Protein AF-A0A2V6MPA6-F1 (afdb_monomer_lite)

Sequence (346 aa):
MGEALGHLQPLHGSLAQNCAGFVGIVLALSGVEAIANATGVMKLDPGSTDAKPCVVKTSTPAILWVMIEVCVFTALFGLAAHALNGLQVVGGDVNAPGAEGVRDYMLRYMGQVFVGGALGPPFGHIFAVIVSIVFGLLLLSASNTTIVDLIAIQFLMSRDRELPKIFQRLNKWGVPSAGMLLATIVPMLLVIIVKDMSGLADLYAVGVVGAIATNLGATSTDRKLSIKSWERTLMFATFIVMAAIELSLLIDKPNARYFAVTILAVGLILRGLVQERRMKKEVAPLLPASTPMQLTRNESASSDAGTGEAILCPFAAPGARSISLCARRARPADGSICSSCASSVL

Secondary structure (DSSP, 8-state):
-HHHHHT-PPP-S-HHHHHHHHHHHHHHTGGGHHHHHGGGGSPPPTT-BTTB---HHHHHHHHHHHHHHHHHHHHHHHHHHHTSS--EEETTEEEBTTBS-GGGGHHHHHHHHHHHHHH-HHHHHHHHHHHHHHHHHHHHHHHHHHHHHHHHHHHHHHHTTSS-GGGG-B-TTS-BHHHHHHHHHHHHHHHHH---HHHHHHHHHHHHHHHHHHHHHHHHH-TTS---HHHHHHHHHHHHHHHHHHHHHHHH-HHHHHHHHHHHHHHHHHHHHHHHHHHHHHHGGGS------------------------------TTPPP--SGGG--S-------TTSTTS--

pLDDT: mean 76.16, std 22.5, range [22.2, 96.62]

Foldseek 3Di:
DVLLVVLDDDDDDDPLVVLVVVLVLVLLQLCLVLLLLCQVQADFDPPDDLVFGDCCVPSLVVSVVVSVVSVVVVVVLVSLLSSAPAFDQDPNATAHVVGGRCVVLVQLVSQLVVLCVVVNNVRSNVRSVVSVVVVVVVVVVSLVSQLVSQLVVLCVCVVVVLDPCLSVDADPQQGSPVSNVCSPVVVVVVCVVPVDPVLVSLLSSLVSLVVLLVVLVVLLPDPVQPADPVLSVVSVVVSVVSVVSNVSSVVVPVPSVVVVCVVVVVSVVVSVVSVVVVVVVVVVVVPDPPDDDDDDDDDDDDDDDDDDDQDWRPPDDPPTDTPRPVPPPPDDDDDDNPSCSSRSVD

Structure (mmCIF, N/CA/C/O backbone):
data_AF-A0A2V6MPA6-F1
#
_entry.id   AF-A0A2V6MPA6-F1
#
loop_
_atom_site.group_PDB
_atom_site.id
_atom_site.type_symbol
_atom_site.label_atom_id
_atom_site.label_alt_id
_atom_site.label_comp_id
_atom_site.label_asym_id
_atom_site.label_entity_id
_atom_site.label_seq_id
_atom_site.pdbx_PDB_ins_code
_atom_site.Cartn_x
_atom_site.Cartn_y
_atom_site.Cartn_z
_atom_site.occupancy
_atom_site.B_iso_or_equiv
_atom_site.auth_seq_id
_atom_site.auth_comp_id
_atom_site.auth_asym_id
_atom_site.auth_atom_id
_atom_site.pdbx_PDB_model_num
ATOM 1 N N . MET A 1 1 ? 15.511 14.124 -18.450 1.00 55.97 1 MET A N 1
ATOM 2 C CA . MET A 1 1 ? 14.462 15.089 -18.035 1.00 55.97 1 MET A CA 1
ATOM 3 C C . MET A 1 1 ? 13.838 15.785 -19.243 1.00 55.97 1 MET A C 1
ATOM 5 O O . MET A 1 1 ? 12.635 15.665 -19.396 1.00 55.97 1 MET A O 1
ATOM 9 N N . GLY A 1 2 ? 14.612 16.426 -20.134 1.00 66.12 2 GLY A N 1
ATOM 10 C CA . GLY A 1 2 ? 14.065 17.049 -21.357 1.00 66.12 2 GLY A CA 1
ATOM 11 C C . GLY A 1 2 ? 13.309 16.084 -22.287 1.00 66.12 2 GLY A C 1
ATOM 12 O O . GLY A 1 2 ? 12.192 16.384 -22.686 1.00 66.12 2 GLY A O 1
ATOM 13 N N . GLU A 1 3 ? 13.858 14.893 -22.549 1.00 66.50 3 GLU A N 1
ATOM 14 C CA . GLU A 1 3 ? 13.186 13.862 -23.367 1.00 66.50 3 GLU A CA 1
ATOM 15 C C . GLU A 1 3 ? 11.887 13.343 -22.731 1.00 66.50 3 GLU A C 1
ATOM 17 O O . GLU A 1 3 ? 10.886 13.176 -23.417 1.00 66.50 3 GLU A O 1
ATOM 22 N N . ALA A 1 4 ? 11.862 13.181 -21.403 1.00 63.03 4 ALA A N 1
ATOM 23 C CA . ALA A 1 4 ? 10.676 12.738 -20.668 1.00 63.03 4 ALA A CA 1
ATOM 24 C C . ALA A 1 4 ? 9.496 13.709 -20.832 1.00 63.03 4 ALA A C 1
ATOM 26 O O . ALA A 1 4 ? 8.363 13.284 -21.031 1.00 63.03 4 ALA A O 1
ATOM 27 N N . LEU A 1 5 ? 9.775 15.017 -20.776 1.00 67.94 5 LEU A N 1
ATOM 28 C CA . LEU A 1 5 ? 8.769 16.059 -20.992 1.00 67.94 5 LEU A CA 1
ATOM 29 C C . LEU A 1 5 ? 8.280 16.086 -22.447 1.00 67.94 5 LEU A C 1
ATOM 31 O O . LEU A 1 5 ? 7.11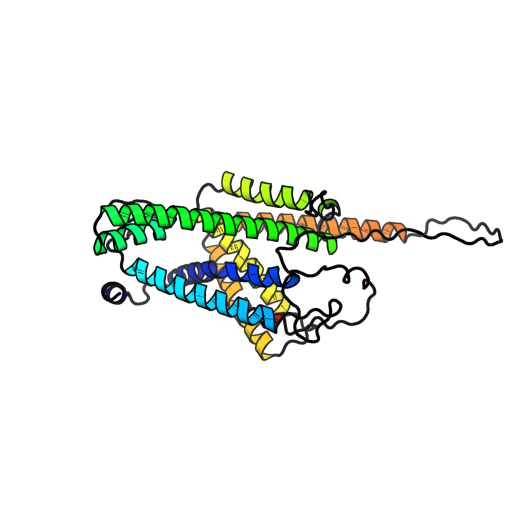3 16.377 -22.685 1.00 67.94 5 LEU A O 1
ATOM 35 N N . GLY A 1 6 ? 9.146 15.753 -23.409 1.00 65.06 6 GLY A N 1
ATOM 36 C CA . GLY A 1 6 ? 8.784 15.636 -24.825 1.00 65.06 6 GLY A CA 1
ATOM 37 C C . GLY A 1 6 ? 7.910 14.418 -25.148 1.00 65.06 6 GLY A C 1
ATOM 38 O O . GLY A 1 6 ? 7.161 14.451 -26.120 1.00 65.06 6 GLY A O 1
ATOM 39 N N . HIS A 1 7 ? 7.964 13.366 -24.326 1.00 71.06 7 HIS A N 1
ATOM 40 C CA . HIS A 1 7 ? 7.128 12.166 -24.455 1.00 71.06 7 HIS A CA 1
ATOM 41 C C . HIS A 1 7 ? 5.818 12.234 -23.661 1.00 71.06 7 HIS A C 1
ATOM 43 O O . HIS A 1 7 ? 5.048 11.270 -23.675 1.00 71.06 7 HIS A O 1
ATOM 49 N N . LEU A 1 8 ? 5.539 13.351 -22.979 1.00 68.88 8 LEU A N 1
ATOM 50 C CA . LEU A 1 8 ? 4.248 13.563 -22.336 1.00 68.88 8 LEU A CA 1
ATOM 51 C C . LEU A 1 8 ? 3.162 13.629 -23.407 1.00 68.88 8 LEU A C 1
ATOM 53 O O . LEU A 1 8 ? 3.058 14.590 -24.169 1.00 68.88 8 LEU A O 1
ATOM 57 N N . GLN A 1 9 ? 2.335 12.595 -23.453 1.00 65.75 9 GLN A N 1
ATOM 58 C CA . GLN A 1 9 ? 1.149 12.596 -24.287 1.00 65.75 9 GLN A CA 1
ATOM 59 C C . GLN A 1 9 ? -0.006 13.244 -23.518 1.00 65.75 9 GLN A C 1
ATOM 61 O O . GLN A 1 9 ? -0.145 13.001 -22.315 1.00 65.75 9 GLN A O 1
ATOM 66 N N . PRO A 1 10 ? -0.858 14.052 -24.179 1.00 71.19 10 PRO A N 1
ATOM 67 C CA . PRO A 1 10 ? -2.111 14.470 -23.572 1.00 71.19 10 PRO A CA 1
ATOM 68 C C . PRO A 1 10 ? -2.957 13.253 -23.181 1.00 71.19 10 PRO A C 1
ATOM 70 O O . PRO A 1 10 ? -2.698 12.125 -23.600 1.00 71.19 10 PRO A O 1
ATOM 73 N N . LEU A 1 11 ? -3.968 13.471 -22.345 1.00 69.56 11 LEU A N 1
ATOM 74 C CA . LEU A 1 11 ? -4.855 12.396 -21.926 1.00 69.56 11 LEU A CA 1
ATOM 75 C C . LEU A 1 11 ? -5.600 11.848 -23.158 1.00 69.56 11 LEU A C 1
ATOM 77 O O . LEU A 1 11 ? -6.352 12.579 -23.801 1.00 69.56 11 LEU A O 1
ATOM 81 N N . HIS A 1 12 ? -5.378 10.579 -23.498 1.00 68.88 12 HIS A N 1
ATOM 82 C CA . HIS A 1 12 ? -6.015 9.913 -24.636 1.00 68.88 12 HIS A CA 1
ATOM 83 C C . HIS A 1 12 ? -6.846 8.717 -24.161 1.00 68.88 12 HIS A C 1
ATOM 85 O O . HIS A 1 12 ? -6.593 8.146 -23.103 1.00 68.88 12 HIS A O 1
ATOM 91 N N . GLY A 1 13 ? -7.844 8.326 -24.954 1.00 72.81 13 GLY A N 1
ATOM 92 C CA . GLY A 1 13 ? -8.731 7.205 -24.641 1.00 72.81 13 GLY A CA 1
ATOM 93 C C . GLY A 1 13 ? -10.006 7.610 -23.898 1.00 72.81 13 GLY A C 1
ATOM 94 O O . GLY A 1 13 ? -10.362 8.784 -23.801 1.00 72.81 13 GLY A O 1
ATOM 95 N N . SER A 1 14 ? -10.736 6.609 -23.414 1.00 78.62 14 SER A N 1
ATOM 96 C CA . SER A 1 14 ? -11.998 6.805 -22.690 1.00 78.62 14 SER A CA 1
ATOM 97 C C . SER A 1 14 ? -11.767 7.219 -21.233 1.00 78.62 14 SER A C 1
ATOM 99 O O . SER A 1 14 ? -10.735 6.913 -20.635 1.00 78.62 14 SER A O 1
ATOM 101 N N . LEU A 1 15 ? -12.763 7.866 -20.618 1.00 76.00 15 LEU A N 1
ATOM 102 C CA . LEU A 1 15 ? -12.734 8.174 -19.181 1.00 76.00 15 LEU A CA 1
ATOM 103 C C . LEU A 1 15 ? -12.522 6.919 -18.323 1.00 76.00 15 LEU A C 1
ATOM 105 O O . LEU A 1 15 ? -11.821 6.991 -17.322 1.00 76.00 15 LEU A O 1
ATOM 109 N N . ALA A 1 16 ? -13.063 5.770 -18.737 1.00 69.50 16 ALA A N 1
ATOM 110 C CA . ALA A 1 16 ? -12.884 4.500 -18.037 1.00 69.50 16 ALA A CA 1
ATOM 111 C C . ALA A 1 16 ? -11.418 4.027 -18.044 1.00 69.50 16 ALA A C 1
ATOM 113 O O . ALA A 1 16 ? -10.892 3.637 -17.007 1.00 69.50 16 ALA A O 1
ATOM 114 N N . GLN A 1 17 ? -10.725 4.136 -19.183 1.00 70.31 17 GLN A N 1
ATOM 115 C CA . GLN A 1 17 ? -9.304 3.774 -19.289 1.00 70.31 17 GLN A CA 1
ATOM 116 C C . GLN A 1 17 ? -8.418 4.676 -18.423 1.00 70.31 17 GLN A C 1
ATOM 118 O O . GLN A 1 17 ? -7.536 4.195 -17.715 1.00 70.31 17 GLN A O 1
ATOM 123 N N . ASN A 1 18 ? -8.690 5.981 -18.431 1.00 79.31 18 ASN A N 1
ATOM 124 C CA . ASN A 1 18 ? -7.959 6.936 -17.600 1.00 79.31 18 ASN A CA 1
ATOM 125 C C . ASN A 1 18 ? -8.273 6.758 -16.108 1.00 79.31 18 ASN A C 1
ATOM 127 O O . ASN A 1 18 ? -7.384 6.901 -15.271 1.00 79.31 18 ASN A O 1
ATOM 131 N N . CYS A 1 19 ? -9.510 6.378 -15.777 1.00 72.56 19 CYS A N 1
ATOM 132 C CA . CYS A 1 19 ? -9.902 6.008 -14.422 1.00 72.56 19 CYS A CA 1
ATOM 133 C C . CYS A 1 19 ? -9.104 4.791 -13.936 1.00 72.56 19 CYS A C 1
ATOM 135 O O . CYS A 1 19 ? -8.533 4.845 -12.855 1.00 72.56 19 CYS A O 1
ATOM 137 N N . ALA A 1 20 ? -8.956 3.739 -14.747 1.00 70.00 20 ALA A N 1
ATOM 138 C CA . ALA A 1 20 ? -8.154 2.571 -14.375 1.00 70.00 20 ALA A CA 1
ATOM 139 C C . ALA A 1 20 ? -6.685 2.933 -14.067 1.00 70.00 20 ALA A C 1
ATOM 141 O O . ALA A 1 20 ? -6.123 2.454 -13.081 1.00 70.00 20 ALA A O 1
ATOM 142 N N . GLY A 1 21 ? -6.080 3.830 -14.857 1.00 74.38 21 GLY A N 1
ATOM 143 C CA . GLY A 1 21 ? -4.740 4.362 -14.579 1.00 74.38 21 GLY A CA 1
ATOM 144 C C . GLY A 1 21 ? -4.676 5.170 -13.279 1.00 74.38 21 GLY A C 1
ATOM 145 O O . GLY A 1 21 ? -3.772 4.974 -12.467 1.00 74.38 21 GLY A O 1
ATOM 146 N N . PHE A 1 22 ? -5.669 6.030 -13.040 1.00 79.69 22 PHE A N 1
ATOM 147 C CA . PHE A 1 22 ? -5.796 6.795 -11.797 1.00 79.69 22 PHE A CA 1
ATOM 148 C C . PHE A 1 22 ? -5.917 5.887 -10.567 1.00 79.69 22 PHE A C 1
ATOM 150 O O . PHE A 1 22 ? -5.226 6.103 -9.573 1.00 79.69 22 PHE A O 1
ATOM 157 N N . VAL A 1 23 ? -6.729 4.831 -10.650 1.00 74.75 23 VAL A N 1
ATOM 158 C CA . VAL A 1 23 ? -6.878 3.835 -9.581 1.00 74.75 23 VAL A CA 1
ATOM 159 C C . VAL A 1 23 ? -5.542 3.170 -9.266 1.00 74.75 23 VAL A C 1
ATOM 161 O O . VAL A 1 23 ? -5.173 3.090 -8.098 1.00 74.75 23 VAL A O 1
ATOM 164 N N . GLY A 1 24 ? -4.774 2.779 -10.287 1.00 74.75 24 GLY A N 1
ATOM 165 C CA . GLY A 1 24 ? -3.422 2.239 -10.109 1.00 74.75 24 GLY A CA 1
ATOM 166 C C . GLY A 1 24 ? -2.496 3.159 -9.305 1.00 74.75 24 GLY A C 1
ATOM 167 O O . GLY A 1 24 ? -1.758 2.691 -8.441 1.00 74.75 24 GLY A O 1
ATOM 168 N N . ILE A 1 25 ? -2.570 4.473 -9.537 1.00 79.00 25 ILE A N 1
ATOM 169 C CA . ILE A 1 25 ? -1.766 5.467 -8.808 1.00 79.00 25 ILE A CA 1
ATOM 170 C C . ILE A 1 25 ? -2.244 5.613 -7.359 1.00 79.00 25 ILE A C 1
ATOM 172 O O . ILE A 1 25 ? -1.424 5.618 -6.445 1.00 79.00 25 ILE A O 1
ATOM 176 N N . VAL A 1 26 ? -3.558 5.701 -7.130 1.00 77.25 26 VAL A N 1
ATOM 177 C CA . VAL A 1 26 ? -4.132 5.808 -5.773 1.00 77.25 26 VAL A CA 1
ATOM 178 C C . VAL A 1 26 ? -3.738 4.603 -4.917 1.00 77.25 26 VAL A C 1
ATOM 180 O O . VAL A 1 26 ? -3.397 4.755 -3.746 1.00 77.25 26 VAL A O 1
ATOM 183 N N . LEU A 1 27 ? -3.710 3.411 -5.511 1.00 77.25 27 LEU A N 1
ATOM 184 C CA . LEU A 1 27 ? -3.294 2.180 -4.843 1.00 77.25 27 LEU A CA 1
ATOM 185 C C . LEU A 1 27 ? -1.832 2.180 -4.409 1.00 77.25 27 LEU A C 1
ATOM 187 O O . LEU A 1 27 ? -1.509 1.537 -3.418 1.00 77.25 27 LEU A O 1
ATOM 191 N N . ALA A 1 28 ? -0.952 2.900 -5.104 1.00 79.88 28 ALA A N 1
ATOM 192 C CA . ALA A 1 28 ? 0.442 3.031 -4.686 1.00 79.88 28 ALA A CA 1
ATOM 193 C C . ALA A 1 28 ? 0.592 3.846 -3.385 1.00 79.88 28 ALA A C 1
ATOM 195 O O . ALA A 1 28 ? 1.605 3.725 -2.698 1.00 79.88 28 ALA A O 1
ATOM 196 N N . LEU A 1 29 ? -0.414 4.655 -3.027 1.00 82.56 29 LEU A N 1
ATOM 197 C CA . LEU A 1 29 ? -0.410 5.508 -1.833 1.00 82.56 29 LEU A CA 1
ATOM 198 C C . LEU A 1 29 ? -0.965 4.817 -0.581 1.00 82.56 29 LEU A C 1
ATOM 200 O O . LEU A 1 29 ? -0.845 5.357 0.514 1.00 82.56 29 LEU A O 1
ATOM 204 N N . SER A 1 30 ? -1.542 3.623 -0.706 1.00 79.56 30 SER A N 1
ATOM 205 C CA . SER A 1 30 ? -2.184 2.883 0.391 1.00 79.56 30 SER A CA 1
ATOM 206 C C . SER A 1 30 ? -1.305 2.655 1.627 1.00 79.56 30 SER A C 1
ATOM 208 O O . SER A 1 30 ? -1.810 2.539 2.741 1.00 79.56 30 SER A O 1
ATOM 210 N N . GLY A 1 31 ? 0.018 2.597 1.454 1.00 73.88 31 GLY A N 1
ATOM 211 C CA . GLY A 1 31 ? 0.968 2.307 2.530 1.00 73.88 31 GLY A CA 1
ATOM 212 C C . GLY A 1 31 ? 0.969 3.326 3.674 1.00 73.88 31 GLY A C 1
ATOM 213 O O . GLY A 1 31 ? 1.466 3.021 4.758 1.00 73.88 31 GLY A O 1
ATOM 214 N N . VAL A 1 32 ? 0.390 4.514 3.483 1.00 80.88 32 VAL A N 1
ATOM 215 C CA . VAL A 1 32 ? 0.330 5.551 4.527 1.00 80.88 32 VAL A CA 1
ATOM 216 C C . VAL A 1 32 ? -0.590 5.192 5.694 1.00 80.88 32 VAL A C 1
ATOM 218 O O . VAL A 1 32 ? -0.393 5.692 6.803 1.00 80.88 32 VAL A O 1
ATOM 221 N N . GLU A 1 33 ? -1.529 4.261 5.499 1.00 79.00 33 GLU A N 1
ATOM 222 C CA . GLU A 1 33 ? -2.377 3.740 6.577 1.00 79.00 33 GLU A CA 1
ATOM 223 C C . GLU A 1 33 ? -1.576 3.016 7.663 1.00 79.00 33 GLU A C 1
ATOM 225 O O . GLU A 1 33 ? -1.958 3.045 8.834 1.00 79.00 33 GLU A O 1
ATOM 230 N N . ALA A 1 34 ? -0.429 2.422 7.316 1.00 80.44 34 ALA A N 1
ATOM 231 C CA . ALA A 1 34 ? 0.435 1.758 8.290 1.00 80.44 34 ALA A CA 1
ATOM 232 C C . ALA A 1 34 ? 0.900 2.733 9.389 1.00 80.44 34 ALA A C 1
ATOM 234 O O . ALA A 1 34 ? 0.989 2.376 10.564 1.00 80.44 34 ALA A O 1
ATOM 235 N N . ILE A 1 35 ? 1.117 4.006 9.038 1.00 81.62 35 ILE A N 1
ATOM 236 C CA . ILE A 1 35 ? 1.504 5.051 9.996 1.00 81.62 35 ILE A CA 1
ATOM 237 C C . ILE A 1 35 ? 0.329 5.407 10.908 1.00 81.62 35 ILE A C 1
ATOM 239 O O . ILE A 1 35 ? 0.510 5.567 12.118 1.00 81.62 35 ILE A O 1
ATOM 243 N N . ALA A 1 36 ? -0.882 5.493 10.353 1.00 80.56 36 ALA A N 1
ATOM 244 C CA . ALA A 1 36 ? -2.094 5.740 11.131 1.00 80.56 36 ALA A CA 1
ATOM 245 C C . ALA A 1 36 ? -2.381 4.586 12.113 1.00 80.56 36 ALA A C 1
ATOM 247 O O . ALA A 1 36 ? -2.750 4.823 13.269 1.00 80.56 36 ALA A O 1
ATOM 248 N N . ASN A 1 37 ? -2.110 3.345 11.703 1.00 79.38 37 ASN A N 1
ATOM 249 C CA . ASN A 1 37 ? -2.239 2.156 12.549 1.00 79.38 37 ASN A CA 1
ATOM 250 C C . ASN A 1 37 ? -1.177 2.091 13.662 1.00 79.38 37 ASN A C 1
ATOM 252 O O . ASN A 1 37 ? -1.427 1.519 14.724 1.00 79.38 37 ASN A O 1
ATOM 256 N N . ALA A 1 38 ? -0.028 2.749 13.484 1.00 81.81 38 ALA A N 1
ATOM 257 C CA . ALA A 1 38 ? 1.045 2.822 14.478 1.00 81.81 38 ALA A CA 1
ATOM 258 C C . ALA A 1 38 ? 0.864 3.942 15.527 1.00 81.81 38 ALA A C 1
ATOM 260 O O . ALA A 1 38 ? 1.726 4.145 16.385 1.00 81.81 38 ALA A O 1
ATOM 261 N N . THR A 1 39 ? -0.255 4.670 15.517 1.00 84.94 39 THR A N 1
ATOM 262 C CA . THR A 1 39 ? -0.517 5.766 16.473 1.00 84.94 39 THR A CA 1
ATOM 263 C C . THR A 1 39 ? -0.457 5.336 17.943 1.00 84.94 39 THR A C 1
ATOM 265 O O . THR A 1 39 ? -0.077 6.138 18.796 1.00 84.94 39 THR A O 1
ATOM 268 N N . GLY A 1 40 ? -0.740 4.065 18.249 1.00 79.06 40 GLY A N 1
ATOM 269 C CA . GLY A 1 40 ? -0.679 3.514 19.609 1.00 79.06 40 GLY A CA 1
ATOM 270 C C . GLY A 1 40 ? 0.716 3.486 20.251 1.00 79.06 40 GLY A C 1
ATOM 271 O O . GLY A 1 40 ? 0.810 3.353 21.469 1.00 79.06 40 GLY A O 1
ATOM 272 N N . VAL A 1 41 ? 1.790 3.632 19.466 1.00 83.81 41 VAL A N 1
ATOM 273 C CA . VAL A 1 41 ? 3.179 3.698 19.969 1.00 83.81 41 VAL A CA 1
ATOM 274 C C . VAL A 1 41 ? 3.801 5.089 19.831 1.00 83.81 41 VAL A C 1
ATOM 276 O O . VAL A 1 41 ? 4.955 5.300 20.209 1.00 83.81 41 VAL A O 1
ATOM 279 N N . MET A 1 42 ? 3.052 6.052 19.293 1.00 88.62 42 MET A N 1
ATOM 280 C CA . MET A 1 42 ? 3.532 7.417 19.122 1.00 88.62 42 MET A CA 1
ATOM 281 C C . MET A 1 42 ? 3.546 8.178 20.446 1.00 88.62 42 MET A C 1
ATOM 283 O O . MET A 1 42 ? 2.766 7.928 21.367 1.00 88.62 42 MET A O 1
ATOM 287 N N . LYS A 1 43 ? 4.441 9.163 20.534 1.00 87.75 43 LYS A N 1
ATOM 288 C CA . LYS A 1 43 ? 4.520 10.043 21.697 1.00 87.75 43 LYS A CA 1
ATOM 289 C C . LYS A 1 43 ? 3.237 10.870 21.821 1.00 87.75 43 LYS A C 1
ATOM 291 O O . LYS A 1 43 ? 2.852 11.566 20.880 1.00 87.75 43 LYS A O 1
ATOM 296 N N . LEU A 1 44 ? 2.644 10.828 23.012 1.00 89.56 44 LEU A N 1
ATOM 297 C CA . LEU A 1 44 ? 1.490 11.641 23.382 1.00 89.56 44 LEU A CA 1
ATOM 298 C C . LEU A 1 44 ? 1.791 13.142 23.294 1.00 89.56 44 LEU A C 1
ATOM 300 O O . LEU A 1 44 ? 2.883 13.602 23.649 1.00 89.56 44 LEU A O 1
ATOM 304 N N . ASP A 1 45 ? 0.782 13.900 22.875 1.00 89.44 45 ASP A N 1
ATOM 305 C CA . ASP A 1 45 ? 0.839 15.354 22.812 1.00 89.44 45 ASP A CA 1
ATOM 306 C C . ASP A 1 45 ? 1.002 15.951 24.225 1.00 89.44 45 ASP A C 1
ATOM 308 O O . ASP A 1 45 ? 0.445 15.414 25.192 1.00 89.44 45 ASP A O 1
ATOM 312 N N . PRO A 1 46 ? 1.708 17.089 24.382 1.00 86.06 46 PRO A N 1
ATOM 313 C CA . PRO A 1 46 ? 1.841 17.756 25.675 1.00 86.06 46 PRO A CA 1
ATOM 314 C C . PRO A 1 46 ? 0.473 18.036 26.316 1.00 86.06 46 PRO A C 1
ATOM 316 O O . PRO A 1 46 ? -0.389 18.645 25.686 1.00 86.06 46 PRO A O 1
ATOM 319 N N . GLY A 1 47 ? 0.284 17.596 27.564 1.00 82.88 47 GLY A N 1
ATOM 320 C CA . GLY A 1 47 ? -0.985 17.724 28.297 1.00 82.88 47 GLY A CA 1
ATOM 321 C C . GLY A 1 47 ? -1.967 16.559 28.110 1.00 82.88 47 GLY A C 1
ATOM 322 O O . GLY A 1 47 ? -3.014 16.544 28.754 1.00 82.88 47 GLY A O 1
ATOM 323 N N . SER A 1 48 ? -1.630 15.567 27.282 1.00 86.19 48 SER A N 1
ATOM 324 C CA . SER A 1 48 ? -2.405 14.329 27.150 1.00 86.19 48 SER A CA 1
ATOM 325 C C . SER A 1 48 ? -1.968 13.290 28.180 1.00 86.19 48 SER A C 1
ATOM 327 O O . SER A 1 48 ? -0.826 13.283 28.639 1.00 86.19 48 SER A O 1
ATOM 329 N N . THR A 1 49 ? -2.883 12.397 28.547 1.00 84.44 49 THR A N 1
ATOM 330 C CA . THR A 1 49 ? -2.633 11.317 29.517 1.00 84.44 49 THR A CA 1
ATOM 331 C C . THR A 1 49 ? -2.997 9.976 28.897 1.00 84.44 49 THR A C 1
ATOM 333 O O . THR A 1 49 ? -3.791 9.937 27.960 1.00 84.44 49 THR A O 1
ATOM 336 N N . ASP A 1 50 ? -2.505 8.868 29.453 1.00 80.94 50 ASP A N 1
ATOM 337 C CA . ASP A 1 50 ? -2.874 7.520 28.981 1.00 80.94 50 ASP A CA 1
ATOM 338 C C . ASP A 1 50 ? -4.389 7.258 29.061 1.00 80.94 50 ASP A C 1
ATOM 340 O O . ASP A 1 50 ? -4.935 6.457 28.311 1.00 80.94 50 ASP A O 1
ATOM 344 N N . ALA A 1 51 ? -5.097 7.962 29.951 1.00 80.75 51 ALA A N 1
ATOM 345 C CA . ALA A 1 51 ? -6.546 7.861 30.088 1.00 80.75 51 ALA A CA 1
ATOM 346 C C . ALA A 1 51 ? -7.327 8.629 29.004 1.00 80.75 51 ALA A C 1
ATOM 348 O O . ALA A 1 51 ? -8.511 8.361 28.807 1.00 80.75 51 ALA A O 1
ATOM 349 N N . LYS A 1 52 ? -6.689 9.597 28.336 1.00 82.75 52 LYS A N 1
ATOM 350 C CA . LYS A 1 52 ? -7.240 10.364 27.213 1.00 82.75 52 LYS A CA 1
ATOM 351 C C . LYS A 1 52 ? -6.111 10.614 26.204 1.00 82.75 52 LYS A C 1
ATOM 353 O O . LYS A 1 52 ? -5.555 11.718 26.177 1.00 82.75 52 LYS A O 1
ATOM 358 N N . PRO A 1 53 ? -5.721 9.577 25.440 1.00 84.69 53 PRO A N 1
ATOM 359 C CA . PRO A 1 53 ? -4.581 9.667 24.545 1.00 84.69 53 PRO A CA 1
ATOM 360 C C . PRO A 1 53 ? -4.898 10.593 23.366 1.00 84.69 53 PRO A C 1
ATOM 362 O O . PRO A 1 53 ? -5.987 10.547 22.794 1.00 84.69 53 PRO A O 1
ATOM 365 N N . CYS A 1 54 ? -3.937 11.440 23.006 1.00 86.50 54 CYS A N 1
ATOM 366 C CA . CYS A 1 54 ? -3.976 12.282 21.816 1.00 86.50 54 CYS A CA 1
ATOM 367 C C . CYS A 1 54 ? -2.560 12.370 21.249 1.00 86.50 54 CYS A C 1
ATOM 369 O O . CYS A 1 54 ? -1.601 12.571 21.997 1.00 86.50 54 CYS A O 1
ATOM 371 N N . VAL A 1 55 ? -2.442 12.174 19.939 1.00 89.50 55 VAL A N 1
ATOM 372 C CA . VAL A 1 55 ? -1.165 12.117 19.208 1.00 89.50 55 VAL A CA 1
ATOM 373 C C . VAL A 1 55 ? -1.205 12.987 17.955 1.00 89.50 55 VAL A C 1
ATOM 375 O O . VAL A 1 55 ? -0.450 12.757 17.017 1.00 89.50 55 VAL A O 1
ATOM 378 N N . VAL A 1 56 ? -2.111 13.963 17.880 1.00 87.12 56 VAL A N 1
ATOM 379 C CA . VAL A 1 56 ? -2.349 14.758 16.666 1.00 87.12 56 VAL A CA 1
ATOM 380 C C . VAL A 1 56 ? -1.103 15.556 16.286 1.00 87.12 56 VAL A C 1
ATOM 382 O O . VAL A 1 56 ? -0.774 15.630 15.101 1.00 87.12 56 VAL A O 1
ATOM 385 N N . LYS A 1 57 ? -0.366 16.102 17.264 1.00 87.56 57 LYS A N 1
ATOM 386 C CA . LYS A 1 57 ? 0.852 16.883 16.984 1.00 87.56 57 LYS A CA 1
ATOM 387 C C . LYS A 1 57 ? 2.013 16.014 16.513 1.00 87.56 57 LYS A C 1
ATOM 389 O O . LYS A 1 57 ? 2.867 16.517 15.794 1.00 87.56 57 LYS A O 1
ATOM 394 N N . THR A 1 58 ? 2.049 14.743 16.906 1.00 88.81 58 THR A N 1
ATOM 395 C CA . THR A 1 58 ? 3.096 13.798 16.485 1.00 88.81 58 THR A CA 1
ATOM 396 C C . THR A 1 58 ? 2.739 13.088 15.173 1.00 88.81 58 THR A C 1
ATOM 398 O O . THR A 1 58 ? 3.577 12.985 14.283 1.00 88.81 58 THR A O 1
ATOM 401 N N . SER A 1 59 ? 1.498 12.620 15.030 1.00 90.06 59 SER A N 1
ATOM 402 C CA . SER A 1 59 ? 1.036 11.802 13.896 1.00 90.06 59 SER A CA 1
ATOM 403 C C . SER A 1 59 ? 0.846 12.603 12.610 1.00 90.06 59 SER A C 1
ATOM 405 O O . SER A 1 59 ? 1.346 12.195 11.568 1.00 90.06 59 SER A O 1
ATOM 407 N N . THR A 1 60 ? 0.183 13.762 12.675 1.00 90.12 60 THR A N 1
ATOM 408 C CA . THR A 1 60 ? -0.127 14.583 11.492 1.00 90.12 60 THR A CA 1
ATOM 409 C C . THR A 1 60 ? 1.122 14.961 10.683 1.00 90.12 60 THR A C 1
ATOM 411 O O . THR A 1 60 ? 1.140 14.682 9.487 1.00 90.12 60 THR A O 1
ATOM 414 N N . PRO A 1 61 ? 2.195 15.537 11.270 1.00 91.50 61 PRO A N 1
ATOM 415 C CA . PRO A 1 61 ? 3.384 15.869 10.485 1.00 91.50 61 PRO A CA 1
ATOM 416 C C . PRO A 1 61 ? 4.107 14.627 9.953 1.00 91.50 61 PRO A C 1
ATOM 418 O O . PRO A 1 61 ? 4.662 14.686 8.861 1.00 91.50 61 PRO A O 1
ATOM 421 N N . ALA A 1 62 ? 4.083 13.505 10.682 1.00 90.38 62 ALA A N 1
ATOM 422 C CA . ALA A 1 62 ? 4.689 12.258 10.223 1.00 90.38 62 ALA A CA 1
ATOM 423 C C . ALA A 1 62 ? 3.970 11.703 8.982 1.00 90.38 62 ALA A C 1
ATOM 425 O O . ALA A 1 62 ? 4.621 11.375 7.994 1.00 90.38 62 ALA A O 1
ATOM 426 N N . ILE A 1 63 ? 2.633 11.658 9.009 1.00 90.31 63 ILE A N 1
ATOM 427 C CA . ILE A 1 63 ? 1.810 11.221 7.871 1.00 90.31 63 ILE A CA 1
ATOM 428 C C . ILE A 1 63 ? 2.010 12.162 6.681 1.00 90.31 63 ILE A C 1
ATOM 430 O O . ILE A 1 63 ? 2.274 11.695 5.577 1.00 90.31 63 ILE A O 1
ATOM 434 N N . LEU A 1 64 ? 1.940 13.480 6.900 1.00 91.44 64 LEU A N 1
ATOM 435 C CA . LEU A 1 64 ? 2.099 14.467 5.830 1.00 91.44 64 LEU A CA 1
ATOM 436 C C . LEU A 1 64 ? 3.472 14.386 5.163 1.00 91.44 64 LEU A C 1
ATOM 438 O O . LEU A 1 64 ? 3.559 14.458 3.940 1.00 91.44 64 LEU A O 1
ATOM 442 N N . TRP A 1 65 ? 4.539 14.219 5.945 1.00 92.75 65 TRP A N 1
ATOM 443 C CA . TRP A 1 65 ? 5.887 14.108 5.396 1.00 92.75 65 TRP A CA 1
ATOM 444 C C . TRP A 1 65 ? 6.027 12.881 4.495 1.00 92.75 65 TRP A C 1
ATOM 446 O O . TRP A 1 65 ? 6.471 13.002 3.354 1.00 92.75 65 TRP A O 1
ATOM 456 N N . VAL A 1 66 ? 5.563 11.721 4.969 1.00 90.81 66 VAL A N 1
ATOM 457 C CA . VAL A 1 66 ? 5.596 10.488 4.174 1.00 90.81 66 VAL A CA 1
ATOM 458 C C . VAL A 1 66 ? 4.715 10.609 2.935 1.00 90.81 66 VAL A C 1
ATOM 460 O O . VAL A 1 66 ? 5.142 10.221 1.852 1.00 90.81 66 VAL A O 1
ATOM 463 N N . MET A 1 67 ? 3.524 11.201 3.052 1.00 89.75 67 MET A N 1
ATOM 464 C CA . MET A 1 67 ? 2.663 11.468 1.898 1.00 89.75 67 MET A CA 1
ATOM 465 C C . MET A 1 67 ? 3.385 12.302 0.837 1.00 89.75 67 MET A C 1
ATOM 467 O O . MET A 1 67 ? 3.348 11.947 -0.342 1.00 89.75 67 MET A O 1
ATOM 471 N N . ILE A 1 68 ? 4.080 13.373 1.238 1.00 92.00 68 ILE A N 1
ATOM 472 C CA . ILE A 1 68 ? 4.841 14.223 0.313 1.00 92.00 68 ILE A CA 1
ATOM 473 C C . ILE A 1 68 ? 5.955 13.419 -0.358 1.00 92.00 68 ILE A C 1
ATOM 475 O O . ILE A 1 68 ? 6.061 13.449 -1.584 1.00 92.00 68 ILE A O 1
ATOM 479 N N . GLU A 1 69 ? 6.759 12.682 0.412 1.00 91.56 69 GLU A N 1
ATOM 480 C CA . GLU A 1 69 ? 7.850 11.867 -0.131 1.00 91.56 69 GLU A CA 1
ATOM 481 C C . GLU A 1 69 ? 7.333 10.838 -1.139 1.00 91.56 69 GLU A C 1
ATOM 483 O O . GLU A 1 69 ? 7.833 10.772 -2.263 1.00 91.56 69 GLU A O 1
ATOM 488 N N . VAL A 1 70 ? 6.290 10.083 -0.785 1.00 90.88 70 VAL A N 1
ATOM 489 C CA . VAL A 1 70 ? 5.703 9.071 -1.670 1.00 90.88 70 VAL A CA 1
ATOM 490 C C . VAL A 1 70 ? 5.152 9.718 -2.941 1.00 90.88 70 VAL A C 1
ATOM 492 O O . VAL A 1 70 ? 5.429 9.220 -4.032 1.00 90.88 70 VAL A O 1
ATOM 495 N N . CYS A 1 71 ? 4.434 10.842 -2.843 1.00 90.44 71 CYS A N 1
ATOM 496 C CA . CYS A 1 71 ? 3.915 11.546 -4.020 1.00 90.44 71 CYS A CA 1
ATOM 497 C C . CYS A 1 71 ? 5.045 12.027 -4.942 1.00 90.44 71 CYS A C 1
ATOM 499 O O . CYS A 1 71 ? 4.989 11.809 -6.153 1.00 90.44 71 CYS A O 1
ATOM 501 N N . VAL A 1 72 ? 6.086 12.645 -4.374 1.00 92.38 72 VAL A N 1
ATOM 502 C CA . VAL A 1 72 ? 7.226 13.178 -5.133 1.00 92.38 72 VAL A CA 1
ATOM 503 C C . VAL A 1 72 ? 8.007 12.055 -5.809 1.00 92.38 72 VAL A C 1
ATOM 505 O O . VAL A 1 72 ? 8.269 12.142 -7.008 1.00 92.38 72 VAL A O 1
ATOM 508 N N . PHE A 1 73 ? 8.349 10.985 -5.087 1.00 91.38 73 PHE A N 1
ATOM 509 C CA . PHE A 1 73 ? 9.082 9.858 -5.666 1.00 91.38 73 PHE A CA 1
ATOM 510 C C . PHE A 1 73 ? 8.249 9.099 -6.699 1.00 91.38 73 PHE A C 1
ATOM 512 O O . PHE A 1 73 ? 8.780 8.744 -7.748 1.00 91.38 73 PHE A O 1
ATOM 519 N N . THR A 1 74 ? 6.949 8.908 -6.465 1.00 90.31 74 THR A N 1
ATOM 520 C CA . THR A 1 74 ? 6.053 8.261 -7.439 1.00 90.31 74 THR A CA 1
ATOM 521 C C . THR A 1 74 ? 5.970 9.077 -8.727 1.00 90.31 74 THR A C 1
ATOM 523 O O . THR A 1 74 ? 6.136 8.525 -9.815 1.00 90.31 74 THR A O 1
ATOM 526 N N . ALA A 1 75 ? 5.798 10.399 -8.624 1.00 89.25 75 ALA A N 1
ATOM 527 C CA . ALA A 1 75 ? 5.790 11.287 -9.785 1.00 89.25 75 ALA A CA 1
ATOM 528 C C . ALA A 1 75 ? 7.145 11.294 -10.512 1.00 89.25 75 ALA A C 1
ATOM 530 O O . ALA A 1 75 ? 7.191 11.214 -11.739 1.00 89.25 75 ALA A O 1
ATOM 531 N N . LEU A 1 76 ? 8.254 11.337 -9.765 1.00 90.56 76 LEU A N 1
ATOM 532 C CA . LEU A 1 76 ? 9.606 11.302 -10.321 1.00 90.56 76 LEU A CA 1
ATOM 533 C C . LEU A 1 76 ? 9.883 9.992 -11.066 1.00 90.56 76 LEU A C 1
ATOM 535 O O . LEU A 1 76 ? 10.401 10.027 -12.182 1.00 90.56 76 LEU A O 1
ATOM 539 N N . PHE A 1 77 ? 9.538 8.844 -10.479 1.00 90.31 77 PHE A N 1
ATOM 540 C CA . PHE A 1 77 ? 9.729 7.544 -11.120 1.00 90.31 77 PHE A CA 1
ATOM 541 C C . PHE A 1 77 ? 8.789 7.348 -12.307 1.00 90.31 77 PHE A C 1
ATOM 543 O O . PHE A 1 77 ? 9.234 6.826 -13.325 1.00 90.31 77 PHE A O 1
ATOM 550 N N . GLY A 1 78 ? 7.546 7.830 -12.234 1.00 88.12 78 GLY A N 1
ATOM 551 C CA . GLY A 1 78 ? 6.632 7.851 -13.379 1.00 88.12 78 GLY A CA 1
ATOM 552 C C . GLY A 1 78 ? 7.180 8.686 -14.540 1.00 88.12 78 GLY A C 1
ATOM 553 O O . GLY A 1 78 ? 7.218 8.224 -15.680 1.00 88.12 78 GLY A O 1
ATOM 554 N N . LEU A 1 79 ? 7.700 9.884 -14.253 1.00 87.50 79 LEU A N 1
ATOM 555 C CA . LEU A 1 79 ? 8.343 10.736 -15.258 1.00 87.50 79 LEU A CA 1
ATOM 556 C C . LEU A 1 79 ? 9.605 10.080 -15.835 1.00 87.50 79 LEU A C 1
ATOM 558 O O . LEU A 1 79 ? 9.847 10.135 -17.038 1.00 87.50 79 LEU A O 1
ATOM 562 N N . ALA A 1 80 ? 10.415 9.446 -14.990 1.00 87.81 80 ALA A N 1
ATOM 563 C CA . ALA A 1 80 ? 11.592 8.725 -15.444 1.00 87.81 80 ALA A CA 1
ATOM 564 C C . ALA A 1 80 ? 11.208 7.508 -16.304 1.00 87.81 80 ALA A C 1
ATOM 566 O O . ALA A 1 80 ? 11.855 7.273 -17.316 1.00 87.81 80 ALA A O 1
ATOM 567 N N . ALA A 1 81 ? 10.129 6.786 -15.992 1.00 87.19 81 ALA A N 1
ATOM 568 C CA . ALA A 1 81 ? 9.637 5.694 -16.832 1.00 87.19 81 ALA A CA 1
ATOM 569 C C . ALA A 1 81 ? 9.210 6.186 -18.229 1.00 87.19 81 ALA A C 1
ATOM 571 O O . ALA A 1 81 ? 9.500 5.520 -19.218 1.00 87.19 81 ALA A O 1
ATOM 572 N N . HIS A 1 82 ? 8.633 7.388 -18.340 1.00 84.94 82 HIS A N 1
ATOM 573 C CA . HIS A 1 82 ? 8.333 8.023 -19.634 1.00 84.94 82 HIS A CA 1
ATOM 574 C C . HIS A 1 82 ? 9.572 8.384 -20.470 1.00 84.94 82 HIS A C 1
ATOM 576 O O . HIS A 1 82 ? 9.473 8.552 -21.686 1.00 84.94 82 HIS A O 1
ATOM 582 N N . ALA A 1 83 ? 10.744 8.502 -19.843 1.00 85.62 83 ALA A N 1
ATOM 583 C CA . ALA A 1 83 ? 12.000 8.714 -20.558 1.00 85.62 83 ALA A CA 1
ATOM 584 C C . ALA A 1 83 ? 12.543 7.427 -21.207 1.00 85.62 83 ALA A C 1
ATOM 586 O O . ALA A 1 83 ? 13.504 7.491 -21.971 1.00 85.62 83 ALA A O 1
ATOM 587 N N . LEU A 1 84 ? 11.975 6.257 -20.891 1.00 85.00 84 LEU A N 1
ATOM 588 C CA . LEU A 1 84 ? 12.373 4.995 -21.506 1.00 85.00 84 LEU A CA 1
ATOM 589 C C . LEU A 1 84 ? 11.767 4.870 -22.907 1.00 85.00 84 LEU A C 1
ATOM 591 O O . LEU A 1 84 ? 10.568 5.048 -23.109 1.00 85.00 84 LEU A O 1
ATOM 595 N N . ASN A 1 85 ? 12.603 4.509 -23.878 1.00 78.12 85 ASN A N 1
ATOM 596 C CA . ASN A 1 85 ? 12.192 4.352 -25.268 1.00 78.12 85 ASN A CA 1
ATOM 597 C C . ASN A 1 85 ? 11.713 2.925 -25.560 1.00 78.12 85 ASN A C 1
ATOM 599 O O . ASN A 1 85 ? 12.335 1.951 -25.141 1.00 78.12 85 ASN A O 1
ATOM 603 N N . GLY A 1 86 ? 10.642 2.807 -26.349 1.00 75.44 86 GLY A N 1
ATOM 604 C CA . GLY A 1 86 ? 10.209 1.527 -26.917 1.00 75.44 86 GLY A CA 1
ATOM 605 C C . GLY A 1 86 ? 9.496 0.581 -25.949 1.00 75.44 86 GLY A C 1
ATOM 606 O O . GLY A 1 86 ? 9.424 -0.611 -26.242 1.00 75.44 86 GLY A O 1
ATOM 607 N N . LEU A 1 87 ? 8.966 1.081 -24.827 1.00 81.81 87 LEU A N 1
ATOM 608 C CA . LEU A 1 87 ? 8.080 0.292 -23.970 1.00 81.81 87 LEU A CA 1
ATOM 609 C C . LEU A 1 87 ? 6.800 -0.068 -24.737 1.00 81.81 87 LEU A C 1
ATOM 611 O O . LEU A 1 87 ? 6.112 0.806 -25.265 1.00 81.81 87 LEU A O 1
ATOM 615 N N . GLN A 1 88 ? 6.479 -1.357 -24.795 1.00 80.31 88 GLN A N 1
ATOM 616 C CA . GLN A 1 88 ? 5.279 -1.883 -25.436 1.00 80.31 88 GLN A CA 1
ATOM 617 C C . GLN A 1 88 ? 4.420 -2.602 -24.403 1.00 80.31 88 GLN A C 1
ATOM 619 O O . GLN A 1 88 ? 4.888 -3.503 -23.708 1.00 80.31 88 GLN A O 1
ATOM 624 N N . VAL A 1 89 ? 3.148 -2.214 -24.326 1.00 79.12 89 VAL A N 1
ATOM 625 C CA . VAL A 1 89 ? 2.160 -2.887 -23.481 1.00 79.12 89 VAL A CA 1
ATOM 626 C C . VAL A 1 89 ? 1.478 -3.966 -24.315 1.00 79.12 89 VAL A C 1
ATOM 628 O O . VAL A 1 89 ? 0.677 -3.655 -25.196 1.00 79.12 89 VAL A O 1
ATOM 631 N N . VAL A 1 90 ? 1.807 -5.233 -24.065 1.00 73.00 90 VAL A N 1
ATOM 632 C CA . VAL A 1 90 ? 1.262 -6.382 -24.804 1.00 73.00 90 VAL A CA 1
ATOM 633 C C . VAL A 1 90 ? 0.612 -7.332 -23.808 1.00 73.00 90 VAL A C 1
ATOM 635 O O . VAL A 1 90 ? 1.257 -7.798 -22.876 1.00 73.00 90 VAL A O 1
ATOM 638 N N . GLY A 1 91 ? -0.686 -7.602 -23.972 1.00 65.31 91 GLY A N 1
ATOM 639 C CA . GLY A 1 91 ? -1.401 -8.571 -23.131 1.00 65.31 91 GLY A CA 1
ATOM 640 C C . GLY A 1 91 ? -1.489 -8.218 -21.637 1.00 65.31 91 GLY A C 1
ATOM 641 O O . GLY A 1 91 ? -1.713 -9.110 -20.829 1.00 65.31 91 GLY A O 1
ATOM 642 N N . GLY A 1 92 ? -1.318 -6.944 -21.260 1.00 66.25 92 GLY A N 1
ATOM 643 C CA . GLY A 1 92 ? -1.312 -6.499 -19.856 1.00 66.25 92 GLY A CA 1
ATOM 644 C C . GLY A 1 92 ? 0.063 -6.544 -19.177 1.00 66.25 92 GLY A C 1
ATOM 645 O O . GLY A 1 92 ? 0.174 -6.198 -17.998 1.00 66.25 92 GLY A O 1
ATOM 646 N N . ASP A 1 93 ? 1.102 -6.923 -19.920 1.00 71.75 93 ASP A N 1
ATOM 647 C CA . ASP A 1 93 ? 2.493 -6.844 -19.487 1.00 71.75 93 ASP A CA 1
ATOM 648 C C . ASP A 1 93 ? 3.225 -5.691 -20.188 1.00 71.75 93 ASP A C 1
ATOM 650 O O . ASP A 1 93 ? 2.815 -5.238 -21.262 1.00 71.75 93 ASP A O 1
ATOM 654 N N . VAL A 1 94 ? 4.291 -5.193 -19.564 1.00 80.19 94 VAL A N 1
ATOM 655 C CA . VAL A 1 94 ? 5.109 -4.092 -20.081 1.00 80.19 94 VAL A CA 1
ATOM 656 C C . VAL A 1 94 ? 6.463 -4.646 -20.497 1.00 80.19 94 VAL A C 1
ATOM 658 O O . VAL A 1 94 ? 7.278 -5.018 -19.654 1.00 80.19 94 VAL A O 1
ATOM 661 N N . ASN A 1 95 ? 6.711 -4.659 -21.802 1.00 84.62 95 ASN A N 1
ATOM 662 C CA . ASN A 1 95 ? 7.947 -5.150 -22.399 1.00 84.62 95 ASN A CA 1
ATOM 663 C C . ASN A 1 95 ? 8.803 -3.985 -22.886 1.00 84.62 95 ASN A C 1
ATOM 665 O O . ASN A 1 95 ? 8.281 -2.968 -23.340 1.00 84.62 95 ASN A O 1
ATOM 669 N N . ALA A 1 96 ? 10.119 -4.145 -22.826 1.00 83.88 96 ALA A N 1
ATOM 670 C CA . ALA A 1 96 ? 11.074 -3.228 -23.429 1.00 83.88 96 ALA A CA 1
ATOM 671 C C . ALA A 1 96 ? 11.862 -3.938 -24.545 1.00 83.88 96 ALA A C 1
ATOM 673 O O . ALA A 1 96 ? 11.878 -5.171 -24.606 1.00 83.88 96 ALA A O 1
ATOM 674 N N . PRO A 1 97 ? 12.548 -3.203 -25.437 1.00 78.12 97 PRO A N 1
ATOM 675 C CA . PRO A 1 97 ? 13.333 -3.819 -26.502 1.00 78.12 97 PRO A CA 1
ATOM 676 C C . PRO A 1 97 ? 14.408 -4.755 -25.922 1.00 78.12 97 PRO A C 1
ATOM 678 O O . PRO A 1 97 ? 15.339 -4.305 -25.256 1.00 78.12 97 PRO A O 1
ATOM 681 N N . GLY A 1 98 ? 14.262 -6.065 -26.151 1.00 77.56 98 GLY A N 1
ATOM 682 C CA . GLY A 1 98 ? 15.179 -7.093 -25.641 1.00 77.56 98 GLY A CA 1
ATOM 683 C C . GLY A 1 98 ? 15.001 -7.478 -24.164 1.00 77.56 98 GLY A C 1
ATOM 684 O O . GLY A 1 98 ? 15.849 -8.196 -23.636 1.00 77.56 98 GLY A O 1
ATOM 685 N N . ALA A 1 99 ? 13.933 -7.028 -23.495 1.00 79.06 99 ALA A N 1
ATOM 686 C CA . ALA A 1 99 ? 13.597 -7.419 -22.125 1.00 79.06 99 ALA A CA 1
ATOM 687 C C . ALA A 1 99 ? 12.076 -7.582 -21.961 1.00 79.06 99 ALA A C 1
ATOM 689 O O . ALA A 1 99 ? 11.317 -6.631 -22.139 1.00 79.06 99 ALA A O 1
ATOM 690 N N . GLU A 1 100 ? 11.629 -8.786 -21.609 1.00 82.19 100 GLU A N 1
ATOM 691 C CA . GLU A 1 100 ? 10.211 -9.099 -21.391 1.00 82.19 100 GLU A CA 1
ATOM 692 C C . GLU A 1 100 ? 9.841 -9.005 -19.902 1.00 82.19 100 GLU A C 1
ATOM 694 O O . GLU A 1 100 ? 10.680 -9.252 -19.030 1.00 82.19 100 GLU A O 1
ATOM 699 N N . GLY A 1 101 ? 8.597 -8.631 -19.595 1.00 81.50 101 GLY A N 1
ATOM 700 C CA . GLY A 1 101 ? 8.079 -8.574 -18.222 1.00 81.50 101 GLY A CA 1
ATOM 701 C C . GLY A 1 101 ? 8.676 -7.464 -17.356 1.00 81.50 101 GLY A C 1
ATOM 702 O O . GLY A 1 101 ? 8.732 -7.578 -16.131 1.00 81.50 101 GLY A O 1
ATOM 703 N N . VAL A 1 102 ? 9.152 -6.379 -17.973 1.00 86.75 102 VAL A N 1
ATOM 704 C CA . VAL A 1 102 ? 9.835 -5.263 -17.292 1.00 86.75 102 VAL A CA 1
ATOM 705 C C . VAL A 1 102 ? 8.941 -4.587 -16.254 1.00 86.75 102 VAL A C 1
ATOM 707 O O . VAL A 1 102 ? 9.458 -3.984 -15.315 1.00 86.75 102 VAL A O 1
ATOM 710 N N . ARG A 1 103 ? 7.615 -4.732 -16.361 1.00 83.88 103 ARG A N 1
ATOM 711 C CA . ARG A 1 103 ? 6.643 -4.272 -15.358 1.00 83.88 103 ARG A CA 1
ATOM 712 C C . ARG A 1 103 ? 7.062 -4.626 -13.927 1.00 83.88 103 ARG A C 1
ATOM 714 O O . ARG A 1 103 ? 7.058 -3.754 -13.061 1.00 83.88 103 ARG A O 1
ATOM 721 N N . ASP A 1 104 ? 7.478 -5.869 -13.698 1.00 84.31 104 ASP A N 1
ATOM 722 C CA . ASP A 1 104 ? 7.705 -6.404 -12.350 1.00 84.31 104 ASP A CA 1
ATOM 723 C C . ASP A 1 104 ? 9.091 -6.030 -11.782 1.00 84.31 104 ASP A C 1
ATOM 725 O O . ASP A 1 104 ? 9.335 -6.130 -10.580 1.00 84.31 104 ASP A O 1
ATOM 729 N N . TYR A 1 105 ? 10.006 -5.550 -12.631 1.00 88.50 105 TYR A N 1
ATOM 730 C CA . TYR A 1 105 ? 11.357 -5.125 -12.250 1.00 88.50 105 TYR A CA 1
ATOM 731 C C . TYR A 1 105 ? 11.736 -3.756 -12.840 1.00 88.50 105 TYR A C 1
ATOM 733 O O . TYR A 1 105 ? 12.913 -3.466 -13.078 1.00 88.50 105 TYR A O 1
ATOM 741 N N . MET A 1 106 ? 10.745 -2.880 -13.024 1.00 90.75 106 MET A N 1
ATOM 742 C CA . MET A 1 106 ? 10.891 -1.599 -13.725 1.00 90.75 106 MET A CA 1
ATOM 743 C C . MET A 1 106 ? 12.002 -0.724 -13.132 1.00 90.75 106 MET A C 1
ATOM 745 O O . MET A 1 106 ? 12.837 -0.209 -13.868 1.00 90.75 106 MET A O 1
ATOM 749 N N . LEU A 1 107 ? 12.096 -0.616 -11.801 1.00 91.38 107 LEU A N 1
ATOM 750 C CA . LEU A 1 107 ? 13.145 0.176 -11.139 1.00 91.38 107 LEU A CA 1
ATOM 751 C C . LEU A 1 107 ? 14.557 -0.339 -11.452 1.00 91.38 107 LEU A C 1
ATOM 753 O O . LEU A 1 107 ? 15.471 0.454 -11.688 1.00 91.38 107 LEU A O 1
ATOM 757 N N . ARG A 1 108 ? 14.743 -1.665 -11.483 1.00 92.88 108 ARG A N 1
ATOM 758 C CA . ARG A 1 108 ? 16.018 -2.289 -11.867 1.00 92.88 108 ARG A CA 1
ATOM 759 C C . ARG A 1 108 ? 16.356 -1.940 -13.314 1.00 92.88 108 ARG A C 1
ATOM 761 O O . ARG A 1 108 ? 17.494 -1.568 -13.593 1.00 92.88 108 ARG A O 1
ATOM 768 N N . TYR A 1 109 ? 15.379 -2.057 -14.211 1.00 91.75 109 TYR A N 1
ATOM 769 C CA . TYR A 1 109 ? 15.557 -1.753 -15.629 1.00 91.75 109 TYR A CA 1
ATOM 770 C C . TYR A 1 109 ? 15.896 -0.275 -15.858 1.00 91.75 109 TYR A C 1
ATOM 772 O O . TYR A 1 109 ? 16.887 0.030 -16.517 1.00 91.75 109 TYR A O 1
ATOM 780 N N . MET A 1 110 ? 15.156 0.642 -15.228 1.00 91.81 110 MET A N 1
ATOM 781 C CA . MET A 1 110 ? 15.433 2.082 -15.252 1.00 91.81 110 MET A CA 1
ATOM 782 C C . MET A 1 110 ? 16.849 2.392 -14.766 1.00 91.81 110 MET A C 1
ATOM 784 O O . MET A 1 110 ? 17.584 3.125 -15.426 1.00 91.81 11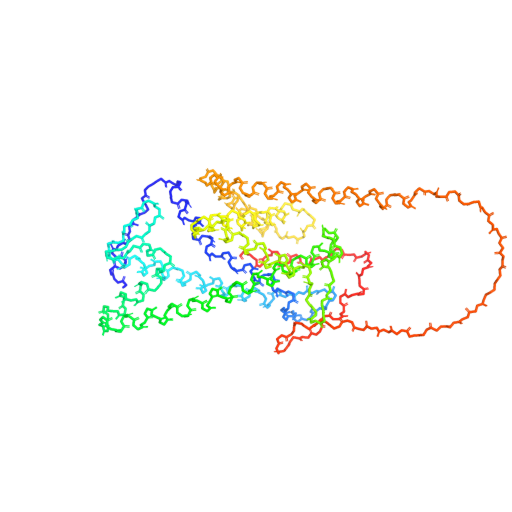0 MET A O 1
ATOM 788 N N . GLY A 1 111 ? 17.256 1.801 -13.640 1.00 90.94 111 GLY A N 1
ATOM 789 C CA . GLY A 1 111 ? 18.609 1.949 -13.116 1.00 90.94 111 GLY A CA 1
ATOM 790 C C . GLY A 1 111 ? 19.670 1.486 -14.116 1.00 90.94 111 GLY A C 1
ATOM 791 O O . GLY A 1 111 ? 20.641 2.200 -14.353 1.00 90.94 111 GLY A O 1
ATOM 792 N N . GLN A 1 112 ? 19.460 0.331 -14.751 1.00 91.88 112 GLN A N 1
ATOM 793 C CA . GLN A 1 112 ? 20.380 -0.202 -15.755 1.00 91.88 112 GLN A CA 1
ATOM 794 C C . GLN A 1 112 ? 20.499 0.709 -16.981 1.00 91.88 112 GLN A C 1
ATOM 796 O O . GLN A 1 112 ? 21.612 0.972 -17.431 1.00 91.88 112 GLN A O 1
ATOM 801 N N . VAL A 1 113 ? 19.371 1.189 -17.514 1.00 90.81 113 VAL A N 1
ATOM 802 C CA . VAL A 1 113 ? 19.328 2.006 -18.735 1.00 90.81 113 VAL A CA 1
ATOM 803 C C . VAL A 1 113 ? 19.897 3.402 -18.488 1.00 90.81 113 VAL A C 1
ATOM 805 O O . VAL A 1 113 ? 20.765 3.841 -19.239 1.00 90.81 113 VAL A O 1
ATOM 808 N N . PHE A 1 114 ? 19.477 4.093 -17.424 1.00 91.50 114 PHE A N 1
ATOM 809 C CA . PHE A 1 114 ? 19.936 5.462 -17.168 1.00 91.50 114 PHE A CA 1
ATOM 810 C C . PHE A 1 114 ? 21.400 5.522 -16.736 1.00 91.50 114 PHE A C 1
ATOM 812 O O . PHE A 1 114 ? 22.152 6.354 -17.242 1.00 91.50 114 PHE A O 1
ATOM 819 N N . VAL A 1 115 ? 21.837 4.621 -15.851 1.00 92.81 115 VAL A N 1
ATOM 820 C CA . VAL A 1 115 ? 23.248 4.576 -15.434 1.00 92.81 115 VAL A CA 1
ATOM 821 C C . VAL A 1 115 ? 24.124 4.013 -16.549 1.00 92.81 115 VAL A C 1
ATOM 823 O O . VAL A 1 115 ? 25.221 4.521 -16.775 1.00 92.81 115 VAL A O 1
ATOM 826 N N . GLY A 1 116 ? 23.622 3.027 -17.296 1.00 90.75 116 GLY A N 1
ATOM 827 C CA . GLY A 1 116 ? 24.290 2.493 -18.479 1.00 90.75 116 GLY A CA 1
ATOM 828 C C . GLY A 1 116 ? 24.514 3.551 -19.559 1.00 90.75 116 GLY A C 1
ATOM 829 O O . GLY A 1 116 ? 25.597 3.612 -20.134 1.00 90.75 116 GLY A O 1
ATOM 830 N N . GLY A 1 117 ? 23.528 4.423 -19.790 1.00 88.69 117 GLY A N 1
ATOM 831 C CA . GLY A 1 117 ? 23.638 5.539 -20.730 1.00 88.69 117 GLY A CA 1
ATOM 832 C C . GLY A 1 117 ? 24.583 6.653 -20.268 1.00 88.69 117 GLY A C 1
ATOM 833 O O . GLY A 1 117 ? 25.255 7.255 -21.098 1.00 88.69 117 GLY A O 1
ATOM 834 N N . ALA A 1 118 ? 24.671 6.915 -18.959 1.00 91.06 118 ALA A N 1
ATOM 835 C CA . ALA A 1 118 ? 25.495 7.999 -18.416 1.00 91.06 118 ALA A CA 1
ATOM 836 C C . ALA A 1 118 ? 26.966 7.611 -18.169 1.00 91.06 118 ALA A C 1
ATOM 838 O O . ALA A 1 118 ? 27.862 8.416 -18.410 1.00 91.06 118 ALA A O 1
ATOM 839 N N . LEU A 1 119 ? 27.218 6.401 -17.658 1.00 91.62 119 LEU A N 1
ATOM 840 C CA . LEU A 1 119 ? 28.545 5.946 -17.207 1.00 91.62 119 LEU A CA 1
ATOM 841 C C . LEU A 1 119 ? 29.077 4.744 -18.002 1.00 91.62 119 LEU A C 1
ATOM 843 O O . LEU A 1 119 ? 30.229 4.351 -17.831 1.00 91.62 119 LEU A O 1
ATOM 847 N N . GLY A 1 120 ? 28.257 4.166 -18.880 1.00 91.44 120 GLY A N 1
ATOM 848 C CA . GLY A 1 120 ? 28.595 3.024 -19.721 1.00 91.44 120 GLY A CA 1
ATOM 849 C C . GLY A 1 120 ? 27.949 1.705 -19.262 1.00 91.44 120 GLY A C 1
ATOM 850 O O . GLY A 1 120 ? 27.587 1.548 -18.090 1.00 91.44 120 GLY A O 1
ATOM 851 N N . PRO A 1 121 ? 27.851 0.702 -20.160 1.00 91.06 121 PRO A N 1
ATOM 852 C CA . PRO A 1 121 ? 27.151 -0.562 -19.904 1.00 91.06 121 PRO A CA 1
ATOM 853 C C . PRO A 1 121 ? 27.538 -1.324 -18.620 1.00 91.06 121 PRO A C 1
ATOM 855 O O . PRO A 1 121 ? 26.628 -1.781 -17.923 1.00 91.06 121 PRO A O 1
ATOM 858 N N . PRO A 1 122 ? 28.830 -1.469 -18.240 1.00 91.75 122 PRO A N 1
ATOM 859 C CA . PRO A 1 122 ? 29.182 -2.256 -17.055 1.00 91.75 122 PRO A CA 1
ATOM 860 C C . PRO A 1 122 ? 28.675 -1.610 -15.759 1.00 91.75 122 PRO A C 1
ATOM 862 O O . PRO A 1 122 ? 28.219 -2.312 -14.856 1.00 91.75 122 PRO A O 1
ATOM 865 N N . PHE A 1 123 ? 28.676 -0.276 -15.686 1.00 92.56 123 PHE A N 1
ATOM 866 C CA . PHE A 1 123 ? 28.158 0.457 -14.531 1.00 92.56 123 PHE A CA 1
ATOM 867 C C . PHE A 1 123 ? 26.636 0.334 -14.412 1.00 92.56 123 PHE A C 1
ATOM 869 O O . PHE A 1 123 ? 26.126 0.207 -13.298 1.00 92.56 123 PHE A O 1
ATOM 876 N N . GLY A 1 124 ? 25.920 0.277 -15.540 1.00 92.00 124 GLY A N 1
ATOM 877 C CA . GLY A 1 124 ? 24.482 0.000 -15.561 1.00 92.00 124 GLY A CA 1
ATOM 878 C C . GLY A 1 124 ? 24.133 -1.347 -14.920 1.00 92.00 124 GLY A C 1
ATOM 879 O O . GLY A 1 124 ? 23.239 -1.417 -14.078 1.00 92.00 124 GLY A O 1
ATOM 880 N N . HIS A 1 125 ? 24.871 -2.413 -15.248 1.00 93.31 125 HIS A N 1
ATOM 881 C CA . HIS A 1 125 ? 24.641 -3.738 -14.658 1.00 93.31 125 HIS A CA 1
ATOM 882 C C . HIS A 1 125 ? 24.919 -3.779 -13.152 1.00 93.31 125 HIS A C 1
ATOM 884 O O . HIS A 1 125 ? 24.121 -4.341 -12.400 1.00 93.31 125 HIS A O 1
ATOM 890 N N . ILE A 1 126 ? 26.015 -3.162 -12.699 1.00 94.50 126 ILE A N 1
ATOM 891 C CA . ILE A 1 126 ? 26.343 -3.084 -11.266 1.00 94.50 126 ILE A CA 1
ATOM 892 C C . ILE A 1 126 ? 25.232 -2.345 -10.517 1.00 94.50 126 ILE A C 1
ATOM 894 O O . ILE A 1 126 ? 24.736 -2.827 -9.497 1.00 94.50 126 ILE A O 1
ATOM 898 N N . PHE A 1 127 ? 24.787 -1.205 -11.048 1.00 94.12 127 PHE A N 1
ATOM 899 C CA . PHE A 1 127 ? 23.720 -0.426 -10.434 1.00 94.12 127 PHE A CA 1
ATOM 900 C C . PHE A 1 127 ? 22.392 -1.194 -10.391 1.00 94.12 127 PHE A C 1
ATOM 902 O O . PHE A 1 127 ? 21.710 -1.184 -9.369 1.00 94.12 127 PHE A O 1
ATOM 909 N N . ALA A 1 128 ? 22.054 -1.937 -11.448 1.00 93.38 128 ALA A N 1
ATOM 910 C CA . ALA A 1 128 ? 20.865 -2.788 -11.487 1.00 93.38 128 ALA A CA 1
ATOM 911 C C . ALA A 1 128 ? 20.860 -3.849 -10.370 1.00 93.38 128 ALA A C 1
ATOM 913 O O . ALA A 1 128 ? 19.820 -4.109 -9.756 1.00 93.38 128 ALA A O 1
ATOM 914 N N . VAL A 1 129 ? 22.019 -4.447 -10.071 1.00 95.56 129 VAL A N 1
ATOM 915 C CA . VAL A 1 129 ? 22.170 -5.397 -8.956 1.00 95.56 129 VAL A CA 1
ATOM 916 C C . VAL A 1 129 ? 21.949 -4.697 -7.617 1.00 95.56 129 VAL A C 1
ATOM 918 O O . VAL A 1 129 ? 21.182 -5.200 -6.797 1.00 95.56 129 VAL A O 1
ATOM 921 N N . ILE A 1 130 ? 22.547 -3.520 -7.416 1.00 96.19 130 ILE A N 1
ATOM 922 C CA . ILE A 1 130 ? 22.364 -2.728 -6.189 1.00 96.19 130 ILE A CA 1
ATOM 923 C C . ILE A 1 130 ? 20.882 -2.397 -5.981 1.00 96.19 130 ILE A C 1
ATOM 925 O O . ILE A 1 130 ? 20.341 -2.674 -4.912 1.00 96.19 130 ILE A O 1
ATOM 929 N N . VAL A 1 131 ? 20.205 -1.879 -7.012 1.00 95.44 131 VAL A N 1
ATOM 930 C CA . VAL A 1 131 ? 18.766 -1.572 -6.964 1.00 95.44 131 VAL A CA 1
ATOM 931 C C . VAL A 1 131 ? 17.950 -2.818 -6.626 1.00 95.44 131 VAL A C 1
ATOM 933 O O . VAL A 1 131 ? 17.059 -2.744 -5.786 1.00 95.44 131 VAL A O 1
ATOM 936 N N . SER A 1 132 ? 18.277 -3.973 -7.214 1.00 94.62 132 SER A N 1
ATOM 937 C CA . SER A 1 132 ? 17.576 -5.234 -6.928 1.00 94.62 132 SER A CA 1
ATOM 938 C C . SER A 1 132 ? 17.716 -5.655 -5.461 1.00 94.62 132 SER A C 1
ATOM 940 O O . SER A 1 132 ? 16.736 -6.073 -4.850 1.00 94.62 132 SER A O 1
ATOM 942 N N . ILE A 1 133 ? 18.915 -5.524 -4.882 1.00 96.50 133 ILE A N 1
ATOM 943 C CA . ILE A 1 133 ? 19.169 -5.857 -3.471 1.00 96.50 133 ILE A CA 1
ATOM 944 C C . ILE A 1 133 ? 18.393 -4.910 -2.555 1.00 96.50 133 ILE A C 1
ATOM 946 O O . ILE A 1 133 ? 17.686 -5.366 -1.658 1.00 96.50 133 ILE A O 1
ATOM 950 N N . VAL A 1 134 ? 18.491 -3.599 -2.794 1.00 96.44 134 VAL A N 1
ATOM 951 C CA . VAL A 1 134 ? 17.789 -2.587 -1.992 1.00 96.44 134 VAL A CA 1
ATOM 952 C C . VAL A 1 134 ? 16.280 -2.801 -2.069 1.00 96.44 134 VAL A C 1
ATOM 954 O O . VAL A 1 134 ? 15.617 -2.839 -1.037 1.00 96.44 134 VAL A O 1
ATOM 957 N N . PHE A 1 135 ? 15.739 -3.011 -3.268 1.00 93.38 135 PHE A N 1
ATOM 958 C CA . PHE A 1 135 ? 14.314 -3.263 -3.457 1.00 93.38 135 PHE A CA 1
ATOM 959 C C . PHE A 1 135 ? 13.860 -4.553 -2.762 1.00 93.38 135 PHE A C 1
ATOM 961 O O . PHE A 1 135 ? 12.834 -4.552 -2.087 1.00 93.38 135 PHE A O 1
ATOM 968 N N . GLY A 1 136 ? 14.658 -5.623 -2.829 1.00 95.00 136 GLY A N 1
ATOM 969 C CA . GLY A 1 136 ? 14.396 -6.857 -2.086 1.00 95.00 136 GLY A CA 1
ATOM 970 C C . GLY A 1 136 ? 14.326 -6.637 -0.570 1.00 95.00 136 GLY A C 1
ATOM 971 O O . GLY A 1 136 ? 13.408 -7.135 0.082 1.00 95.00 136 GLY A O 1
ATOM 972 N N . LEU A 1 137 ? 15.241 -5.841 -0.006 1.00 96.62 137 LEU A N 1
ATOM 973 C CA . LEU A 1 137 ? 15.220 -5.482 1.418 1.00 96.62 137 LEU A CA 1
ATOM 974 C C . LEU A 1 137 ? 14.005 -4.613 1.785 1.00 96.62 137 LEU A C 1
ATOM 976 O O . LEU A 1 137 ? 13.410 -4.815 2.845 1.00 96.62 137 LEU A O 1
ATOM 980 N N . LEU A 1 138 ? 13.604 -3.683 0.912 1.00 94.12 138 LEU A N 1
ATOM 981 C CA . LEU A 1 138 ? 12.414 -2.849 1.113 1.00 94.12 138 LEU A CA 1
ATOM 982 C C . LEU A 1 138 ? 11.125 -3.683 1.110 1.00 94.12 138 LEU A C 1
ATOM 984 O O . LEU A 1 138 ? 10.297 -3.520 2.006 1.00 94.12 138 LEU A O 1
ATOM 988 N N . LEU A 1 139 ? 10.975 -4.618 0.166 1.00 92.50 139 LEU A N 1
ATOM 989 C CA . LEU A 1 139 ? 9.823 -5.528 0.115 1.00 92.50 139 LEU A CA 1
ATOM 990 C C . LEU A 1 139 ? 9.763 -6.461 1.332 1.00 92.50 139 LEU A C 1
ATOM 992 O O . LEU A 1 139 ? 8.678 -6.724 1.862 1.00 92.50 139 LEU A O 1
ATOM 996 N N . LEU A 1 140 ? 10.919 -6.935 1.808 1.00 94.44 140 LEU A N 1
ATOM 997 C CA . LEU A 1 140 ? 10.998 -7.753 3.019 1.00 94.44 140 LEU A CA 1
ATOM 998 C C . LEU A 1 140 ? 10.567 -6.956 4.261 1.00 94.44 140 LEU A C 1
ATOM 1000 O O . LEU A 1 140 ? 9.814 -7.467 5.091 1.00 94.44 140 LEU A O 1
ATOM 1004 N N . SER A 1 141 ? 10.991 -5.693 4.358 1.00 93.50 141 SER A N 1
ATOM 1005 C CA . SER A 1 141 ? 10.569 -4.773 5.419 1.00 93.50 141 SER A CA 1
ATOM 1006 C C . SER A 1 141 ? 9.056 -4.526 5.391 1.00 93.50 141 SER A C 1
ATOM 1008 O O . SER A 1 141 ? 8.388 -4.685 6.413 1.00 93.50 141 SER A O 1
ATOM 1010 N N . ALA A 1 142 ? 8.493 -4.230 4.213 1.00 91.31 142 ALA A N 1
ATOM 1011 C CA . ALA A 1 142 ? 7.054 -4.030 4.043 1.00 91.31 142 ALA A CA 1
ATOM 1012 C C . ALA A 1 142 ? 6.249 -5.270 4.468 1.00 91.31 142 ALA A C 1
ATOM 1014 O O . ALA A 1 142 ? 5.292 -5.160 5.234 1.00 91.31 142 ALA A O 1
ATOM 1015 N N . SER A 1 143 ? 6.695 -6.460 4.051 1.00 92.06 143 SER A N 1
ATOM 1016 C CA . SER A 1 143 ? 6.068 -7.732 4.430 1.00 92.06 143 SER A CA 1
ATOM 1017 C C . SER A 1 143 ? 6.072 -7.946 5.947 1.00 92.06 143 SER A C 1
ATOM 1019 O O . SER A 1 143 ? 5.066 -8.369 6.517 1.00 92.06 143 SER A O 1
ATOM 1021 N N . ASN A 1 144 ? 7.181 -7.620 6.619 1.00 92.25 144 ASN A N 1
ATOM 1022 C CA . ASN A 1 144 ? 7.272 -7.703 8.075 1.00 92.25 144 ASN A CA 1
ATOM 1023 C C . ASN A 1 144 ? 6.270 -6.762 8.767 1.00 92.25 144 ASN A C 1
ATOM 1025 O O . ASN A 1 144 ? 5.569 -7.196 9.680 1.00 92.25 144 ASN A O 1
ATOM 1029 N N . THR A 1 145 ? 6.157 -5.512 8.311 1.00 91.69 145 THR A N 1
ATOM 1030 C CA . THR A 1 145 ? 5.183 -4.545 8.846 1.00 91.69 145 THR A CA 1
ATOM 1031 C C . THR A 1 145 ? 3.754 -5.070 8.721 1.00 91.69 145 THR A C 1
ATOM 1033 O O . THR A 1 145 ? 3.036 -5.129 9.715 1.00 91.69 145 THR A O 1
ATOM 1036 N N . THR A 1 146 ? 3.360 -5.564 7.543 1.00 90.75 146 THR A N 1
ATOM 1037 C CA . THR A 1 146 ? 2.001 -6.087 7.332 1.00 90.75 146 THR A CA 1
ATOM 1038 C C . THR A 1 146 ? 1.698 -7.313 8.198 1.00 90.75 146 THR A C 1
ATOM 1040 O O . THR A 1 146 ? 0.592 -7.429 8.725 1.00 90.75 146 THR A O 1
ATOM 1043 N N . ILE A 1 147 ? 2.659 -8.224 8.398 1.00 92.56 147 ILE A N 1
ATOM 1044 C CA . ILE A 1 147 ? 2.466 -9.379 9.294 1.00 92.56 147 ILE A CA 1
ATOM 1045 C C . ILE A 1 147 ? 2.223 -8.906 10.732 1.00 92.56 147 ILE A C 1
ATOM 1047 O O . ILE A 1 147 ? 1.314 -9.406 11.397 1.00 92.56 147 ILE A O 1
ATOM 1051 N N . VAL A 1 148 ? 3.008 -7.939 11.212 1.00 90.31 148 VAL A N 1
ATOM 1052 C CA . VAL A 1 148 ? 2.849 -7.376 12.561 1.00 90.31 148 VAL A CA 1
ATOM 1053 C C . VAL A 1 148 ? 1.491 -6.685 12.710 1.00 90.31 148 VAL A C 1
ATOM 1055 O O . VAL A 1 148 ? 0.789 -6.943 13.692 1.00 90.31 148 VAL A O 1
ATOM 1058 N N . ASP A 1 149 ? 1.075 -5.897 11.719 1.00 90.50 149 ASP A N 1
ATOM 1059 C CA . ASP A 1 149 ? -0.223 -5.212 11.715 1.00 90.50 149 ASP A CA 1
ATOM 1060 C C . ASP A 1 149 ? -1.392 -6.205 11.745 1.00 90.50 149 ASP A C 1
ATOM 1062 O O . ASP A 1 149 ? -2.329 -6.049 12.532 1.00 90.50 149 ASP A O 1
ATOM 1066 N N . LEU A 1 150 ? -1.316 -7.292 10.966 1.00 91.25 150 LEU A N 1
ATOM 1067 C CA . LEU A 1 150 ? -2.323 -8.355 10.994 1.00 91.25 150 LEU A CA 1
ATOM 1068 C C . LEU A 1 150 ? -2.430 -9.000 12.379 1.00 91.25 150 LEU A C 1
ATOM 1070 O O . LEU A 1 150 ? -3.539 -9.277 12.843 1.00 91.25 150 LEU A O 1
ATOM 1074 N N . ILE A 1 151 ? -1.309 -9.257 13.058 1.00 92.62 151 ILE A N 1
ATOM 1075 C CA . ILE A 1 151 ? -1.313 -9.813 14.421 1.00 92.62 151 ILE A CA 1
ATOM 1076 C C . ILE A 1 151 ? -1.970 -8.827 15.395 1.00 92.62 151 ILE A C 1
ATOM 1078 O O . ILE A 1 151 ? -2.804 -9.235 16.212 1.00 92.62 151 ILE A O 1
ATOM 1082 N N . ALA A 1 152 ? -1.622 -7.542 15.299 1.00 89.12 152 ALA A N 1
ATOM 1083 C CA . ALA A 1 152 ? -2.154 -6.490 16.158 1.00 89.12 152 ALA A CA 1
ATOM 1084 C C . ALA A 1 152 ? -3.672 -6.323 15.986 1.00 89.12 152 ALA A C 1
ATOM 1086 O O . ALA A 1 152 ? -4.406 -6.343 16.976 1.00 89.12 152 ALA A O 1
ATOM 1087 N N . ILE A 1 153 ? -4.164 -6.252 14.747 1.00 89.38 153 ILE A N 1
ATOM 1088 C CA . ILE A 1 153 ? -5.597 -6.119 14.450 1.00 89.38 153 ILE A CA 1
ATOM 1089 C C . ILE A 1 153 ? -6.381 -7.333 14.966 1.00 89.38 153 ILE A C 1
ATOM 1091 O O . ILE A 1 153 ? -7.412 -7.166 15.616 1.00 89.38 153 ILE A O 1
ATOM 1095 N N . GLN A 1 154 ? -5.883 -8.556 14.761 1.00 90.88 154 GLN A N 1
ATOM 1096 C CA . GLN A 1 154 ? -6.529 -9.764 15.294 1.00 90.88 154 GLN A CA 1
ATOM 1097 C C . GLN A 1 154 ? -6.594 -9.752 16.828 1.00 90.88 154 GLN A C 1
ATOM 1099 O O . GLN A 1 154 ? -7.611 -10.122 17.421 1.00 90.88 154 GLN A O 1
ATOM 1104 N N . PHE A 1 155 ? -5.525 -9.305 17.490 1.00 90.62 155 PHE A N 1
ATOM 1105 C CA . PHE A 1 155 ? -5.515 -9.151 18.940 1.00 90.62 155 PHE A CA 1
ATOM 1106 C C . PHE A 1 155 ? -6.544 -8.113 19.408 1.00 90.62 155 PHE A C 1
ATOM 1108 O O . PHE A 1 155 ? -7.312 -8.402 20.330 1.00 90.62 155 PHE A O 1
ATOM 1115 N N . LEU A 1 156 ? -6.623 -6.953 18.750 1.00 88.62 156 LEU A N 1
ATOM 1116 C CA . LEU A 1 156 ? -7.600 -5.904 19.061 1.00 88.62 156 LEU A CA 1
ATOM 1117 C C . LEU A 1 156 ? -9.042 -6.385 18.848 1.00 88.62 156 LEU A C 1
ATOM 1119 O O . LEU A 1 156 ? -9.843 -6.333 19.777 1.00 88.62 156 LEU A O 1
ATOM 1123 N N . MET A 1 157 ? -9.349 -7.003 17.707 1.00 88.88 157 MET A N 1
ATOM 1124 C CA . MET A 1 157 ? -10.673 -7.591 17.453 1.00 88.88 157 MET A CA 1
ATOM 1125 C C . MET A 1 157 ? -11.031 -8.676 18.475 1.00 88.88 157 MET A C 1
ATOM 1127 O O . MET A 1 157 ? -12.188 -8.833 18.870 1.00 88.88 157 MET A O 1
ATOM 1131 N N . SER A 1 158 ? -10.044 -9.438 18.955 1.00 89.31 158 SER A N 1
ATOM 1132 C CA . SER A 1 158 ? -10.284 -10.410 20.021 1.00 89.31 158 SER A CA 1
ATOM 1133 C C . SER A 1 158 ? -10.588 -9.735 21.360 1.00 89.31 158 SER A C 1
ATOM 1135 O O . SER A 1 158 ? -11.392 -10.264 22.132 1.00 89.31 158 SER A O 1
ATOM 1137 N N . ARG A 1 159 ? -9.997 -8.566 21.648 1.00 87.19 159 ARG A N 1
ATOM 1138 C CA . ARG A 1 159 ? -10.294 -7.753 22.841 1.00 87.19 159 ARG A CA 1
ATOM 1139 C C . ARG A 1 159 ? -11.706 -7.181 22.792 1.00 87.19 159 ARG A C 1
ATOM 1141 O O . ARG A 1 159 ? -12.386 -7.240 23.818 1.00 87.19 159 ARG A O 1
ATOM 1148 N N . ASP A 1 160 ? -12.155 -6.783 21.605 1.00 86.94 160 ASP A N 1
ATOM 1149 C CA . ASP A 1 160 ? -13.529 -6.343 21.321 1.00 86.94 160 ASP A CA 1
ATOM 1150 C C . ASP A 1 160 ? -14.536 -7.503 21.264 1.00 86.94 160 ASP A C 1
ATOM 1152 O O . ASP A 1 160 ? -15.730 -7.300 21.069 1.00 86.94 160 ASP A O 1
ATOM 1156 N N . ARG A 1 161 ? -14.073 -8.736 21.519 1.00 82.50 161 ARG A N 1
ATOM 1157 C CA . ARG A 1 161 ? -14.864 -9.979 21.532 1.00 82.50 161 ARG A CA 1
ATOM 1158 C C . ARG A 1 161 ? -15.442 -10.379 20.170 1.00 82.50 161 ARG A C 1
ATOM 1160 O O . ARG A 1 161 ? -16.305 -11.254 20.126 1.00 82.50 161 ARG A O 1
ATOM 1167 N N . GLU A 1 162 ? -14.920 -9.822 19.081 1.00 83.25 162 GLU A N 1
ATOM 1168 C CA . GLU A 1 162 ? -15.266 -10.204 17.705 1.00 83.25 162 GLU A CA 1
ATOM 1169 C C . GLU A 1 162 ? -14.533 -11.485 17.270 1.00 83.25 162 GLU A C 1
ATOM 1171 O O . GLU A 1 162 ? -15.061 -12.279 16.494 1.00 83.25 162 GLU A O 1
ATOM 1176 N N . LEU A 1 163 ? -13.343 -11.742 17.831 1.00 85.31 163 LEU A N 1
ATOM 1177 C CA . LEU A 1 163 ? -12.579 -12.980 17.628 1.00 85.31 163 LEU A CA 1
ATOM 1178 C C . LEU A 1 163 ? -12.501 -13.850 18.901 1.00 85.31 163 LEU A C 1
ATOM 1180 O O . LEU A 1 163 ? -12.640 -13.348 20.023 1.00 85.31 163 LEU A O 1
ATOM 1184 N N . PRO A 1 164 ? -12.262 -15.175 18.771 1.00 85.12 164 PRO A N 1
ATOM 1185 C CA . PRO A 1 164 ? -12.115 -16.075 19.914 1.00 85.12 164 PRO A CA 1
ATOM 1186 C C . PRO A 1 164 ? -11.004 -15.639 20.877 1.00 85.12 164 PRO A C 1
ATOM 1188 O O . PRO A 1 164 ? -9.946 -15.178 20.457 1.00 85.12 164 PRO A O 1
ATOM 1191 N N . LYS A 1 165 ? -11.171 -15.925 22.177 1.00 84.69 165 LYS A N 1
ATOM 1192 C CA . LYS A 1 165 ? -10.162 -15.629 23.217 1.00 84.69 165 LYS A CA 1
ATOM 1193 C C . LYS A 1 165 ? -8.791 -16.276 22.967 1.00 84.69 165 LYS A C 1
ATOM 1195 O O . LYS A 1 165 ? -7.811 -15.862 23.574 1.00 84.69 165 LYS A O 1
ATOM 1200 N N . ILE A 1 166 ? -8.706 -17.266 22.073 1.00 87.00 166 ILE A N 1
ATOM 1201 C CA . ILE A 1 166 ? -7.437 -17.880 21.662 1.00 87.00 166 ILE A CA 1
ATOM 1202 C C . ILE A 1 166 ? -6.472 -16.835 21.067 1.00 87.00 166 ILE A C 1
ATOM 1204 O O . ILE A 1 166 ? -5.270 -16.930 21.286 1.00 87.00 166 ILE A O 1
ATOM 1208 N N . PHE A 1 167 ? -7.002 -15.800 20.399 1.00 87.62 167 PHE A N 1
ATOM 1209 C CA . PHE A 1 167 ? -6.231 -14.700 19.810 1.00 87.62 167 PHE A CA 1
ATOM 1210 C C . PHE A 1 167 ? -5.709 -13.694 20.847 1.00 87.62 167 PHE A C 1
ATOM 1212 O O . PHE A 1 167 ? -4.856 -12.882 20.519 1.00 87.62 167 PHE A O 1
ATOM 1219 N N . GLN A 1 168 ? -6.149 -13.776 22.108 1.00 87.50 168 GLN A N 1
ATOM 1220 C CA . GLN A 1 168 ? -5.583 -12.989 23.213 1.00 87.50 168 GLN A CA 1
ATOM 1221 C C . GLN A 1 168 ? -4.402 -13.697 23.889 1.00 87.50 168 GLN A C 1
ATOM 1223 O O . GLN A 1 168 ? -3.725 -13.101 24.725 1.00 87.50 168 GLN A O 1
ATOM 1228 N N . ARG A 1 169 ? -4.172 -14.985 23.592 1.00 87.50 169 ARG A N 1
ATOM 1229 C CA . ARG A 1 169 ? -3.155 -15.781 24.279 1.00 87.50 169 ARG A CA 1
ATOM 1230 C C . ARG A 1 169 ? -1.764 -15.394 23.784 1.00 87.50 169 ARG A C 1
ATOM 1232 O O . ARG A 1 169 ? -1.372 -15.724 22.665 1.00 87.50 169 ARG A O 1
ATOM 1239 N N . LEU A 1 170 ? -1.024 -14.722 24.655 1.00 89.81 170 LEU A N 1
ATOM 1240 C CA . LEU A 1 170 ? 0.350 -14.304 24.409 1.00 89.81 170 LEU A CA 1
ATOM 1241 C C . LEU A 1 170 ? 1.315 -15.480 24.622 1.00 89.81 170 LEU A C 1
ATOM 1243 O O . LEU A 1 170 ? 1.118 -16.316 25.508 1.00 89.81 170 LEU A O 1
ATOM 1247 N N . ASN A 1 171 ? 2.353 -15.550 23.793 1.00 89.06 171 ASN A N 1
ATOM 1248 C CA . ASN A 1 171 ? 3.496 -16.433 23.999 1.00 89.06 171 ASN A CA 1
ATOM 1249 C C . ASN A 1 171 ? 4.481 -15.825 25.026 1.00 89.06 171 ASN A C 1
ATOM 1251 O O . ASN A 1 171 ? 4.277 -14.717 25.521 1.00 89.06 171 ASN A O 1
ATOM 1255 N N . LYS A 1 172 ? 5.582 -16.531 25.328 1.00 87.50 172 LYS A N 1
ATOM 1256 C CA . LYS A 1 172 ? 6.620 -16.066 26.273 1.00 87.50 172 LYS A CA 1
ATOM 1257 C C . LYS A 1 172 ? 7.249 -14.716 25.882 1.00 87.50 172 LYS A C 1
ATOM 1259 O O . LYS A 1 172 ? 7.777 -14.018 26.738 1.00 87.50 172 LYS A O 1
ATOM 1264 N N . TRP A 1 173 ? 7.177 -14.355 24.605 1.00 85.19 173 TRP A N 1
ATOM 1265 C CA . TRP A 1 173 ? 7.736 -13.133 24.030 1.00 85.19 173 TRP A CA 1
ATOM 1266 C C . TRP A 1 173 ? 6.684 -12.027 23.854 1.00 85.19 173 TRP A C 1
ATOM 1268 O O . TRP A 1 173 ? 6.964 -11.021 23.217 1.00 85.19 173 TRP A O 1
ATOM 1278 N N . GLY A 1 174 ? 5.470 -12.198 24.391 1.00 82.31 174 GLY A N 1
ATOM 1279 C CA . GLY A 1 174 ? 4.419 -11.182 24.327 1.00 82.31 174 GLY A CA 1
ATOM 1280 C C . GLY A 1 174 ? 3.732 -11.043 22.965 1.00 82.31 174 GLY A C 1
ATOM 1281 O O . GLY A 1 174 ? 3.091 -10.026 22.725 1.00 82.31 174 GLY A O 1
ATOM 1282 N N . VAL A 1 175 ? 3.824 -12.048 22.084 1.00 86.25 175 VAL A N 1
ATOM 1283 C CA . VAL A 1 175 ? 3.117 -12.070 20.790 1.00 86.25 175 VAL A CA 1
ATOM 1284 C C . VAL A 1 175 ? 1.910 -13.015 20.848 1.00 86.25 175 VAL A C 1
ATOM 1286 O O . VAL A 1 175 ? 2.055 -14.149 21.319 1.00 86.25 175 VAL A O 1
ATOM 1289 N N . PRO A 1 176 ? 0.732 -12.613 20.338 1.00 90.62 176 PRO A N 1
ATOM 1290 C CA . PRO A 1 176 ? -0.419 -13.497 20.161 1.00 90.62 176 PRO A CA 1
ATOM 1291 C C . PRO A 1 176 ? -0.094 -14.704 19.269 1.00 90.62 176 PRO A C 1
ATOM 1293 O O . PRO A 1 176 ? 0.121 -14.558 18.065 1.00 90.62 176 PRO A O 1
ATOM 1296 N N . SER A 1 177 ? -0.076 -15.914 19.834 1.00 88.56 177 SER A N 1
ATOM 1297 C CA . SER A 1 177 ? 0.397 -17.104 19.105 1.00 88.56 177 SER A CA 1
ATOM 1298 C C . SER A 1 177 ? -0.528 -17.512 17.956 1.00 88.56 177 SER A C 1
ATOM 1300 O O . SER A 1 177 ? -0.062 -17.804 16.857 1.00 88.56 177 SER A O 1
ATOM 1302 N N . ALA A 1 178 ? -1.843 -17.489 18.186 1.00 90.44 178 ALA A N 1
ATOM 1303 C CA . ALA A 1 178 ? -2.831 -17.796 17.154 1.00 90.44 178 ALA A CA 1
ATOM 1304 C C . ALA A 1 178 ? -2.866 -16.726 16.050 1.00 90.44 178 ALA A C 1
ATOM 1306 O O . ALA A 1 178 ? -2.981 -17.066 14.875 1.00 90.44 178 ALA A O 1
ATOM 1307 N N . GLY A 1 179 ? -2.715 -15.449 16.428 1.00 91.94 179 GLY A N 1
ATOM 1308 C CA . GLY A 1 179 ? -2.638 -14.341 15.476 1.00 91.94 179 GLY A CA 1
ATOM 1309 C C . GLY A 1 179 ? -1.414 -14.451 14.570 1.00 91.94 179 GLY A C 1
ATOM 1310 O O . GLY A 1 179 ? -1.544 -14.285 13.362 1.00 91.94 179 GLY A O 1
ATOM 1311 N N . MET A 1 180 ? -0.254 -14.808 15.136 1.00 92.56 180 MET A N 1
ATOM 1312 C CA . MET A 1 180 ? 0.982 -15.058 14.385 1.00 92.56 180 MET A CA 1
ATOM 1313 C C . MET A 1 180 ? 0.809 -16.192 13.374 1.00 92.56 180 MET A C 1
ATOM 1315 O O . MET A 1 180 ? 1.109 -16.009 12.199 1.00 92.56 180 MET A O 1
ATOM 1319 N N . LEU A 1 181 ? 0.277 -17.338 13.811 1.00 93.75 181 LEU A N 1
ATOM 1320 C CA . LEU A 1 181 ? 0.050 -18.484 12.931 1.00 93.75 181 LEU A CA 1
ATOM 1321 C C . LEU A 1 181 ? -0.821 -18.096 11.724 1.00 93.75 181 LEU A C 1
ATOM 1323 O O . LEU A 1 181 ? -0.465 -18.380 10.582 1.00 93.75 181 LEU A O 1
ATOM 1327 N N . LEU A 1 182 ? -1.946 -17.419 11.972 1.00 93.12 182 LEU A N 1
ATOM 1328 C CA . LEU A 1 182 ? -2.874 -17.010 10.918 1.00 93.12 182 LEU A CA 1
ATOM 1329 C C . LEU A 1 182 ? -2.250 -15.951 9.997 1.00 93.12 182 LEU A C 1
ATOM 1331 O O . LEU A 1 182 ? -2.325 -16.095 8.777 1.00 93.12 182 LEU A O 1
ATOM 1335 N N . ALA A 1 183 ? -1.584 -14.941 10.566 1.00 93.38 183 ALA A N 1
ATOM 1336 C CA . ALA A 1 183 ? -0.923 -13.869 9.819 1.00 93.38 183 ALA A CA 1
ATOM 1337 C C . ALA A 1 183 ? 0.229 -14.366 8.931 1.00 93.38 183 ALA A C 1
ATOM 1339 O O . ALA A 1 183 ? 0.581 -13.692 7.971 1.00 93.38 183 ALA A O 1
ATOM 1340 N N . THR A 1 184 ? 0.806 -15.537 9.212 1.00 93.06 184 THR A N 1
ATOM 1341 C CA . THR A 1 184 ? 1.814 -16.165 8.345 1.00 93.06 184 THR A CA 1
ATOM 1342 C C . THR A 1 184 ? 1.188 -17.106 7.315 1.00 93.06 184 THR A C 1
ATOM 1344 O O . THR A 1 184 ? 1.521 -17.036 6.133 1.00 93.06 184 THR A O 1
ATOM 1347 N N . ILE A 1 185 ? 0.268 -17.982 7.734 1.00 95.00 185 ILE A N 1
ATOM 1348 C CA . ILE A 1 185 ? -0.287 -19.022 6.854 1.00 95.00 185 ILE A CA 1
ATOM 1349 C C . ILE A 1 185 ? -1.186 -18.421 5.771 1.00 95.00 185 ILE A C 1
ATOM 1351 O O . ILE A 1 185 ? -1.113 -18.852 4.623 1.00 95.00 185 ILE A O 1
ATOM 1355 N N . VAL A 1 186 ? -2.028 -17.436 6.101 1.00 92.75 186 VAL A N 1
ATOM 1356 C CA . VAL A 1 186 ? -2.991 -16.887 5.133 1.00 92.75 186 VAL A CA 1
ATOM 1357 C C . VAL A 1 186 ? -2.283 -16.204 3.953 1.00 92.75 186 VAL A C 1
ATOM 1359 O O . VAL A 1 186 ? -2.569 -16.597 2.820 1.00 92.75 186 VAL A O 1
ATOM 1362 N N . PRO A 1 187 ? -1.322 -15.276 4.153 1.00 92.56 187 PRO A N 1
ATOM 1363 C CA . PRO A 1 187 ? -0.557 -14.719 3.037 1.00 92.56 187 PRO A CA 1
ATOM 1364 C C . PRO A 1 187 ? 0.241 -15.779 2.270 1.00 92.56 187 PRO A C 1
ATOM 1366 O O . PRO A 1 187 ? 0.278 -15.741 1.042 1.00 92.56 187 PRO A O 1
ATOM 1369 N N . MET A 1 188 ? 0.823 -16.768 2.964 1.00 92.94 188 MET A N 1
ATOM 1370 C CA . MET A 1 188 ? 1.560 -17.863 2.321 1.00 92.94 188 MET A CA 1
ATOM 1371 C C . MET A 1 188 ? 0.669 -18.679 1.373 1.00 92.94 188 MET A C 1
ATOM 1373 O O . MET A 1 188 ? 1.052 -18.940 0.234 1.00 92.94 188 MET A O 1
ATOM 1377 N N . LEU A 1 189 ? -0.534 -19.058 1.815 1.00 92.38 189 LEU A N 1
ATOM 1378 C CA . LEU A 1 189 ? -1.505 -19.765 0.977 1.00 92.38 189 LEU A CA 1
ATOM 1379 C C . LEU A 1 189 ? -1.942 -18.911 -0.213 1.00 92.38 189 LEU A C 1
ATOM 1381 O O . LEU A 1 189 ? -2.062 -19.431 -1.321 1.00 92.38 189 LEU A O 1
ATOM 1385 N N . LEU A 1 190 ? -2.141 -17.609 -0.001 1.00 91.06 190 LEU A N 1
ATOM 1386 C CA . LEU A 1 190 ? -2.559 -16.685 -1.050 1.00 91.06 190 LEU A CA 1
ATOM 1387 C C . LEU A 1 190 ? -1.513 -16.612 -2.172 1.00 91.06 190 LEU A C 1
ATOM 1389 O O . LEU A 1 190 ? -1.882 -16.761 -3.332 1.00 91.06 190 LEU A O 1
ATOM 1393 N N . VAL A 1 191 ? -0.220 -16.518 -1.842 1.00 90.75 191 VAL A N 1
ATOM 1394 C CA . VAL A 1 191 ? 0.880 -16.542 -2.832 1.00 90.75 191 VAL A CA 1
ATOM 1395 C C . VAL A 1 191 ? 0.975 -17.889 -3.567 1.00 90.75 191 VAL A C 1
ATOM 1397 O O . VAL A 1 191 ? 1.312 -17.939 -4.748 1.00 90.75 191 VAL A O 1
ATOM 1400 N N . ILE A 1 192 ? 0.657 -19.008 -2.906 1.00 91.19 192 ILE A N 1
ATOM 1401 C CA . ILE A 1 192 ? 0.666 -20.335 -3.551 1.00 91.19 192 ILE A CA 1
ATOM 1402 C C . ILE A 1 192 ? -0.495 -20.484 -4.549 1.00 91.19 192 ILE A C 1
ATOM 1404 O O . ILE A 1 192 ? -0.311 -21.107 -5.605 1.00 91.19 192 ILE A O 1
ATOM 1408 N N . ILE A 1 193 ? -1.669 -19.943 -4.204 1.00 89.50 193 ILE A N 1
ATOM 1409 C CA . ILE A 1 193 ? -2.906 -20.005 -4.999 1.00 89.50 193 ILE A CA 1
ATOM 1410 C C . ILE A 1 193 ? -2.857 -19.005 -6.161 1.00 89.50 193 ILE A C 1
ATOM 1412 O O . ILE A 1 193 ? -3.145 -19.373 -7.299 1.00 89.50 193 ILE A O 1
ATOM 1416 N N . VAL A 1 194 ? -2.469 -17.758 -5.891 1.00 86.75 194 VAL A N 1
ATOM 1417 C CA . VAL A 1 194 ? -2.387 -16.665 -6.865 1.00 86.75 194 VAL A CA 1
ATOM 1418 C C . VAL A 1 194 ? -0.926 -16.491 -7.264 1.00 86.75 194 VAL A C 1
ATOM 1420 O O . VAL A 1 194 ? -0.174 -15.742 -6.650 1.00 86.75 194 VAL A O 1
ATOM 1423 N N . LYS A 1 195 ? -0.519 -17.238 -8.293 1.00 78.00 195 LYS A N 1
ATOM 1424 C CA . LYS A 1 195 ? 0.875 -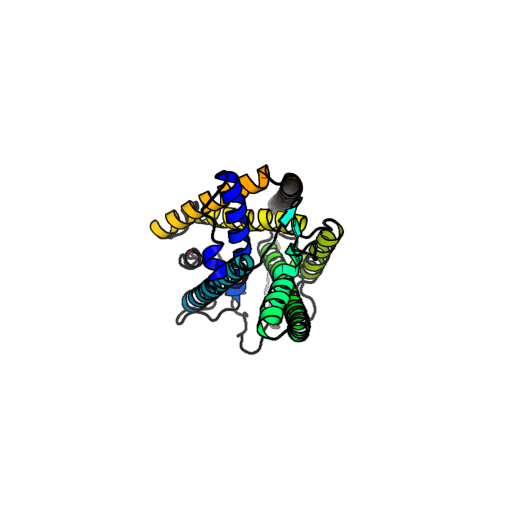17.318 -8.758 1.00 78.00 195 LYS A CA 1
ATOM 1425 C C . LYS A 1 195 ? 1.355 -16.125 -9.594 1.00 78.00 195 LYS A C 1
ATOM 1427 O O . LYS A 1 195 ? 2.507 -16.128 -10.011 1.00 78.00 195 LYS A O 1
ATOM 1432 N N . ASP A 1 196 ? 0.495 -15.145 -9.855 1.00 84.19 196 ASP A N 1
ATOM 1433 C CA . ASP A 1 196 ? 0.813 -13.987 -10.692 1.00 84.19 196 ASP A CA 1
ATOM 1434 C C . ASP A 1 196 ? 0.728 -12.674 -9.901 1.00 84.19 196 ASP A C 1
ATOM 1436 O O . ASP A 1 196 ? -0.217 -12.450 -9.138 1.00 84.19 196 ASP A O 1
ATOM 1440 N N . MET A 1 197 ? 1.706 -11.793 -10.121 1.00 81.94 197 MET A N 1
ATOM 1441 C CA . MET A 1 197 ? 1.830 -10.506 -9.433 1.00 81.94 197 MET A CA 1
ATOM 1442 C C . MET A 1 197 ? 0.670 -9.568 -9.778 1.00 81.94 197 MET A C 1
ATOM 1444 O O . MET A 1 197 ? 0.156 -8.880 -8.895 1.00 81.94 197 MET A O 1
ATOM 1448 N N . SER A 1 198 ? 0.198 -9.578 -11.031 1.00 81.88 198 SER A N 1
ATOM 1449 C CA . SER A 1 198 ? -0.952 -8.755 -11.428 1.00 81.88 198 SER A CA 1
ATOM 1450 C C . SER A 1 198 ? -2.223 -9.192 -10.703 1.00 81.88 198 SER A C 1
ATOM 1452 O O . SER A 1 198 ? -2.989 -8.347 -10.244 1.00 81.88 198 SER A O 1
ATOM 1454 N N . GLY A 1 199 ? -2.436 -10.503 -10.562 1.00 83.88 199 GLY A N 1
ATOM 1455 C CA . GLY A 1 199 ? -3.564 -11.037 -9.799 1.00 83.88 199 GLY A CA 1
ATOM 1456 C C . GLY A 1 199 ? -3.506 -10.650 -8.319 1.00 83.88 199 GLY A C 1
ATOM 1457 O O . GLY A 1 199 ? -4.517 -10.244 -7.749 1.00 83.88 199 GLY A O 1
ATOM 1458 N N . LEU A 1 200 ? -2.323 -10.722 -7.699 1.00 88.00 200 LEU A N 1
ATOM 1459 C CA . LEU A 1 200 ? -2.117 -10.289 -6.311 1.00 88.00 200 LEU A CA 1
ATOM 1460 C C . LEU A 1 200 ? -2.402 -8.794 -6.126 1.00 88.00 200 LEU A C 1
ATOM 1462 O O . LEU A 1 200 ? -3.064 -8.415 -5.159 1.00 88.00 200 LEU A O 1
ATOM 1466 N N . ALA A 1 201 ? -1.947 -7.960 -7.065 1.00 86.38 201 ALA A N 1
ATOM 1467 C CA . ALA A 1 201 ? -2.195 -6.523 -7.053 1.00 86.38 201 ALA A CA 1
ATOM 1468 C C . ALA A 1 201 ? -3.692 -6.195 -7.182 1.00 86.38 201 ALA A C 1
ATOM 1470 O O . ALA A 1 201 ? -4.191 -5.353 -6.440 1.00 86.38 201 ALA A O 1
ATOM 1471 N N . ASP A 1 202 ? -4.427 -6.900 -8.049 1.00 85.88 202 ASP A N 1
ATOM 1472 C CA . ASP A 1 202 ? -5.879 -6.725 -8.193 1.00 85.88 202 ASP A CA 1
ATOM 1473 C C . ASP A 1 202 ? -6.632 -7.094 -6.896 1.00 85.88 202 ASP A C 1
ATOM 1475 O O . ASP A 1 202 ? -7.546 -6.383 -6.475 1.00 85.88 202 ASP A O 1
ATOM 1479 N N . LEU A 1 203 ? -6.246 -8.191 -6.230 1.00 89.06 203 LEU A N 1
ATOM 1480 C CA . LEU A 1 203 ? -6.834 -8.605 -4.947 1.00 89.06 203 LEU A CA 1
ATOM 1481 C C . LEU A 1 203 ? -6.540 -7.593 -3.833 1.00 89.06 203 LEU A C 1
ATOM 1483 O O . LEU A 1 203 ? -7.431 -7.242 -3.056 1.00 89.06 203 LEU A O 1
ATOM 1487 N N . TYR A 1 204 ? -5.292 -7.127 -3.765 1.00 88.62 204 TYR A N 1
ATOM 1488 C CA . TYR A 1 204 ? -4.862 -6.089 -2.833 1.00 88.62 204 TYR A CA 1
ATOM 1489 C C . TYR A 1 204 ? -5.655 -4.797 -3.036 1.00 88.62 204 TYR A C 1
ATOM 1491 O O . TYR A 1 204 ? -6.155 -4.217 -2.073 1.00 88.62 204 TYR A O 1
ATOM 1499 N N . ALA A 1 205 ? -5.823 -4.397 -4.296 1.00 87.12 205 ALA A N 1
ATOM 1500 C CA . ALA A 1 205 ? -6.527 -3.189 -4.671 1.00 87.12 205 ALA A CA 1
ATOM 1501 C C . ALA A 1 205 ? -7.967 -3.166 -4.173 1.00 87.12 205 ALA A C 1
ATOM 1503 O O . ALA A 1 205 ? -8.384 -2.219 -3.506 1.00 87.12 205 ALA A O 1
ATOM 1504 N N . VAL A 1 206 ? -8.708 -4.238 -4.453 1.00 89.25 206 VAL A N 1
ATOM 1505 C CA . VAL A 1 206 ? -10.097 -4.375 -4.007 1.00 89.25 206 VAL A CA 1
ATOM 1506 C C . VAL A 1 206 ? -10.181 -4.350 -2.479 1.00 89.25 206 VAL A C 1
ATOM 1508 O O . VAL A 1 206 ? -11.035 -3.663 -1.925 1.00 89.25 206 VAL A O 1
ATOM 1511 N N . GLY A 1 207 ? -9.277 -5.053 -1.787 1.00 89.38 207 GLY A N 1
ATOM 1512 C CA . GLY A 1 207 ? -9.274 -5.110 -0.324 1.00 89.38 207 GLY A CA 1
ATOM 1513 C C . GLY A 1 207 ? -9.010 -3.757 0.342 1.00 89.38 207 GLY A C 1
ATOM 1514 O O . GLY A 1 207 ? -9.764 -3.345 1.222 1.00 89.38 207 GLY A O 1
ATOM 1515 N N . VAL A 1 208 ? -7.957 -3.055 -0.082 1.00 88.56 208 VAL A N 1
ATOM 1516 C CA . VAL A 1 208 ? -7.549 -1.776 0.519 1.00 88.56 208 VAL A CA 1
ATOM 1517 C C . VAL A 1 208 ? -8.549 -0.667 0.225 1.00 88.56 208 VAL A C 1
ATOM 1519 O O . VAL A 1 208 ? -8.970 0.037 1.142 1.00 88.56 208 VAL A O 1
ATOM 1522 N N . VAL A 1 209 ? -8.969 -0.522 -1.035 1.00 89.19 209 VAL A N 1
ATOM 1523 C CA . VAL A 1 209 ? -9.936 0.519 -1.413 1.00 89.19 209 VAL A CA 1
ATOM 1524 C C . VAL A 1 209 ? -11.248 0.314 -0.657 1.00 89.19 209 VAL A C 1
ATOM 1526 O O . VAL A 1 209 ? -11.776 1.281 -0.110 1.00 89.19 209 VAL A O 1
ATOM 1529 N N . GLY A 1 210 ? -11.734 -0.929 -0.552 1.00 89.94 210 GLY A N 1
ATOM 1530 C CA . GLY A 1 210 ? -12.949 -1.244 0.203 1.00 89.94 210 GLY A CA 1
ATOM 1531 C C . GLY A 1 210 ? -12.817 -0.973 1.705 1.00 89.94 210 GLY A C 1
ATOM 1532 O O . GLY A 1 210 ? -13.751 -0.460 2.329 1.00 89.94 210 GLY A O 1
ATOM 1533 N N . ALA A 1 211 ? -11.648 -1.240 2.302 1.00 89.25 211 ALA A N 1
ATOM 1534 C CA . ALA A 1 211 ? -11.379 -0.916 3.704 1.00 89.25 211 ALA A CA 1
ATOM 1535 C C . ALA A 1 211 ? -11.406 0.603 3.959 1.00 89.25 211 ALA A C 1
ATOM 1537 O O . ALA A 1 211 ? -12.103 1.056 4.874 1.00 89.25 211 ALA A O 1
ATOM 1538 N N . ILE A 1 212 ? -10.732 1.389 3.110 1.00 89.62 212 ILE A N 1
ATOM 1539 C CA . ILE A 1 212 ? -10.730 2.859 3.176 1.00 89.62 212 ILE A CA 1
ATOM 1540 C C . ILE A 1 212 ? -12.146 3.407 2.986 1.00 89.62 212 ILE A C 1
ATOM 1542 O O . ILE A 1 212 ? -12.613 4.213 3.796 1.00 89.62 212 ILE A O 1
ATOM 1546 N N . ALA A 1 213 ? -12.849 2.954 1.943 1.00 92.00 213 ALA A N 1
ATOM 1547 C CA . ALA A 1 213 ? -14.212 3.382 1.643 1.00 92.00 213 ALA A CA 1
ATOM 1548 C C . ALA A 1 213 ? -15.146 3.091 2.825 1.00 92.00 213 ALA A C 1
ATOM 1550 O O . ALA A 1 213 ? -15.879 3.973 3.271 1.00 92.00 213 ALA A O 1
ATOM 1551 N N . THR A 1 214 ? -15.069 1.893 3.405 1.00 91.81 214 THR A N 1
ATOM 1552 C CA . THR A 1 214 ? -15.890 1.520 4.565 1.00 91.81 214 THR A CA 1
ATOM 1553 C C . THR A 1 214 ? -15.582 2.393 5.781 1.00 91.81 214 THR A C 1
ATOM 1555 O O . THR A 1 214 ? -16.508 2.859 6.447 1.00 91.81 214 THR A O 1
ATOM 1558 N N . ASN A 1 215 ? -14.305 2.659 6.067 1.00 90.12 215 ASN A N 1
ATOM 1559 C CA . ASN A 1 215 ? -13.899 3.477 7.210 1.00 90.12 215 ASN A CA 1
ATOM 1560 C C . ASN A 1 215 ? -14.354 4.943 7.066 1.00 90.12 215 ASN A C 1
ATOM 1562 O O . ASN A 1 215 ? -14.968 5.509 7.978 1.00 90.12 215 ASN A O 1
ATOM 1566 N N . LEU A 1 216 ? -14.122 5.547 5.895 1.00 91.00 216 LEU A N 1
ATOM 1567 C CA . LEU A 1 216 ? -14.563 6.911 5.585 1.00 91.00 216 LEU A CA 1
ATOM 1568 C C . LEU A 1 216 ? -16.090 7.022 5.570 1.00 91.00 216 LEU A C 1
ATOM 1570 O O . LEU A 1 216 ? -16.650 7.959 6.142 1.00 91.00 216 LEU A O 1
ATOM 1574 N N . GLY A 1 217 ? -16.776 6.054 4.962 1.00 92.88 217 GLY A N 1
ATOM 1575 C CA . GLY A 1 217 ? -18.234 5.994 4.906 1.00 92.88 217 GLY A CA 1
ATOM 1576 C C . GLY A 1 217 ? -18.856 5.887 6.297 1.00 92.88 217 GLY A C 1
ATOM 1577 O O . GLY A 1 217 ? -19.734 6.680 6.645 1.00 92.88 217 GLY A O 1
ATOM 1578 N N . ALA A 1 218 ? -18.362 4.972 7.135 1.00 91.81 218 ALA A N 1
ATOM 1579 C CA . ALA A 1 218 ? -18.842 4.810 8.507 1.00 91.81 218 ALA A CA 1
ATOM 1580 C C . ALA A 1 218 ? -18.602 6.073 9.351 1.00 91.81 218 ALA A C 1
ATOM 1582 O O . ALA A 1 218 ? -19.510 6.547 10.033 1.00 91.81 218 ALA A O 1
ATOM 1583 N N . THR A 1 219 ? -17.410 6.668 9.258 1.00 90.31 219 THR A N 1
ATOM 1584 C CA . THR A 1 219 ? -17.047 7.844 10.065 1.00 90.31 219 THR A CA 1
ATOM 1585 C C . THR A 1 219 ? -17.782 9.112 9.619 1.00 90.31 219 THR A C 1
ATOM 1587 O O . THR A 1 219 ? -18.216 9.907 10.453 1.00 90.31 219 THR A O 1
ATOM 1590 N N . SER A 1 220 ? -17.972 9.309 8.311 1.00 92.38 220 SER A N 1
ATOM 1591 C CA . SER A 1 220 ? -18.668 10.488 7.773 1.00 92.38 220 SER A CA 1
ATOM 1592 C C . SER A 1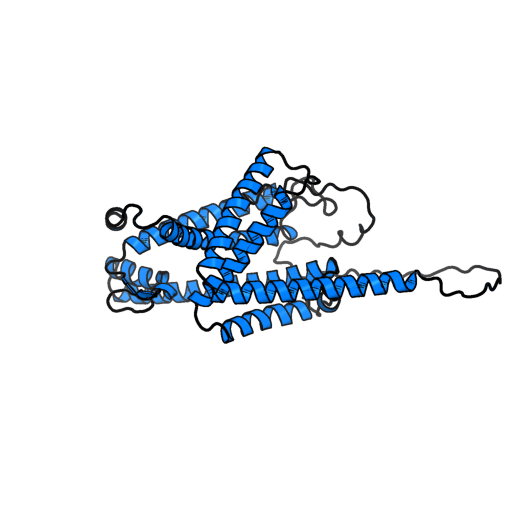 220 ? -20.181 10.462 8.035 1.00 92.38 220 SER A C 1
ATOM 1594 O O . SER A 1 220 ? -20.791 11.513 8.275 1.00 92.38 220 SER A O 1
ATOM 1596 N N . THR A 1 221 ? -20.789 9.270 8.049 1.00 91.00 221 THR A N 1
ATOM 1597 C CA . THR A 1 221 ? -22.233 9.090 8.279 1.00 91.00 221 THR A CA 1
ATOM 1598 C C . THR A 1 221 ? -22.623 9.013 9.758 1.00 91.00 221 THR A C 1
ATOM 1600 O O . THR A 1 221 ? -23.785 9.279 10.086 1.00 91.00 221 THR A O 1
ATOM 1603 N N . ASP A 1 222 ? -21.683 8.746 10.672 1.00 91.12 222 ASP A N 1
ATOM 1604 C CA . ASP A 1 222 ? -21.969 8.729 12.108 1.00 91.12 222 ASP A CA 1
ATOM 1605 C C . ASP A 1 222 ? -22.237 10.143 12.659 1.00 91.12 222 ASP A C 1
ATOM 1607 O O . ASP A 1 222 ? -21.360 11.007 12.768 1.00 91.12 222 ASP A O 1
ATOM 1611 N N . ARG A 1 223 ? -23.490 10.397 13.049 1.00 83.00 223 ARG A N 1
ATOM 1612 C CA . ARG A 1 223 ? -23.919 11.673 13.645 1.00 83.00 223 ARG A CA 1
ATOM 1613 C C . ARG A 1 223 ? -23.490 11.843 15.104 1.00 83.00 223 ARG A C 1
ATOM 1615 O O . ARG A 1 223 ? -23.578 12.957 15.611 1.00 83.00 223 ARG A O 1
ATOM 1622 N N . LYS A 1 224 ? -23.042 10.782 15.781 1.00 84.25 224 LYS A N 1
ATOM 1623 C CA . LYS A 1 224 ? -22.614 10.827 17.191 1.00 84.25 224 LYS A CA 1
ATOM 1624 C C . LYS A 1 224 ? -21.209 11.401 17.363 1.00 84.25 224 LYS A C 1
ATOM 1626 O O . LYS A 1 224 ? -20.870 11.851 18.455 1.00 84.25 224 LYS A O 1
ATOM 1631 N N . LEU A 1 225 ? -20.400 11.404 16.305 1.00 80.81 225 LEU A N 1
ATOM 1632 C CA . LEU A 1 225 ? -19.060 11.982 16.320 1.00 80.81 225 LEU A CA 1
ATOM 1633 C C . LEU A 1 225 ? -19.130 13.505 16.164 1.00 80.81 225 LEU A C 1
ATOM 1635 O O . LEU A 1 225 ? -19.743 14.022 15.226 1.00 80.81 225 LEU A O 1
ATOM 1639 N N . SER A 1 226 ? -18.474 14.232 17.070 1.00 78.81 226 SER A N 1
ATOM 1640 C CA . SER A 1 226 ? -18.448 15.699 17.108 1.00 78.81 226 SER A CA 1
ATOM 1641 C C . SER A 1 226 ? -17.418 16.296 16.131 1.00 78.81 226 SER A C 1
ATOM 1643 O O . SER A 1 226 ? -16.527 17.037 16.548 1.00 78.81 226 SER A O 1
ATOM 1645 N N . ILE A 1 227 ? -17.524 15.946 14.846 1.00 84.19 227 ILE A N 1
ATOM 1646 C CA . ILE A 1 227 ? -16.629 16.392 13.760 1.00 84.19 227 ILE A CA 1
ATOM 1647 C C . ILE A 1 227 ? -17.180 17.678 13.134 1.00 84.19 227 ILE A C 1
ATOM 1649 O O . ILE A 1 227 ? -18.402 17.812 12.988 1.00 84.19 227 ILE A O 1
ATOM 1653 N N . LYS A 1 228 ? -16.307 18.611 12.726 1.00 88.06 228 LYS A N 1
ATOM 1654 C CA . LYS A 1 228 ? -16.743 19.824 12.018 1.00 88.06 228 LYS A CA 1
ATOM 1655 C C . LYS A 1 228 ? -17.424 19.459 10.699 1.00 88.06 228 LYS A C 1
ATOM 1657 O O . LYS A 1 228 ? -17.001 18.543 9.999 1.00 88.06 228 LYS A O 1
ATOM 1662 N N . SER A 1 229 ? -18.440 20.225 10.307 1.00 86.44 229 SER A N 1
ATOM 1663 C CA . SER A 1 229 ? -19.201 19.945 9.082 1.00 86.44 229 SER A CA 1
ATOM 1664 C C . SER A 1 229 ? -18.335 19.942 7.819 1.00 86.44 229 SER A C 1
ATOM 1666 O O . SER A 1 229 ? -18.575 19.128 6.939 1.00 86.44 229 SER A O 1
ATOM 1668 N N . TRP A 1 230 ? -17.306 20.795 7.738 1.00 88.44 230 TRP A N 1
ATOM 1669 C CA . TRP A 1 230 ? -16.382 20.808 6.598 1.00 88.44 230 TRP A CA 1
ATOM 1670 C C . TRP A 1 230 ? -15.550 19.522 6.495 1.00 88.44 230 TRP A C 1
ATOM 1672 O O . TRP A 1 230 ? -15.511 18.904 5.437 1.00 88.44 230 TRP A O 1
ATOM 1682 N N . GLU A 1 231 ? -14.949 19.086 7.606 1.00 88.50 231 GLU A N 1
ATOM 1683 C CA . GLU A 1 231 ? -14.160 17.846 7.689 1.00 88.50 231 GLU A CA 1
ATOM 1684 C C . GLU A 1 231 ? -15.036 16.635 7.325 1.00 88.50 231 GLU A C 1
ATOM 1686 O O . GLU A 1 231 ? -14.640 15.780 6.537 1.00 88.50 231 GLU A O 1
ATOM 1691 N N . ARG A 1 232 ? -16.286 16.621 7.802 1.00 90.62 232 ARG A N 1
ATOM 1692 C CA . ARG A 1 232 ? -17.266 15.581 7.467 1.00 90.62 232 ARG A CA 1
ATOM 1693 C C . ARG A 1 232 ? -17.624 15.559 5.981 1.00 90.62 232 ARG A C 1
ATOM 1695 O O . ARG A 1 232 ? -17.669 14.481 5.394 1.00 90.62 232 ARG A O 1
ATOM 1702 N N . THR A 1 233 ? -17.886 16.718 5.375 1.00 90.69 233 THR A N 1
ATOM 1703 C CA . THR A 1 233 ? -18.182 16.806 3.937 1.00 90.69 233 THR A CA 1
ATOM 1704 C C . THR A 1 233 ? -16.992 16.334 3.108 1.00 90.69 233 THR A C 1
ATOM 1706 O O . THR A 1 233 ? -17.192 15.617 2.133 1.00 90.69 233 THR A O 1
ATOM 1709 N N . LEU A 1 234 ? -15.765 16.669 3.520 1.00 92.31 234 LEU A N 1
ATOM 1710 C CA . LEU A 1 234 ? -14.543 16.198 2.868 1.00 92.31 234 LEU A CA 1
ATOM 1711 C C . LEU A 1 234 ? -14.450 14.663 2.928 1.00 92.31 234 LEU A C 1
ATOM 1713 O O . LEU A 1 234 ? -14.334 14.025 1.885 1.00 92.31 234 LEU A O 1
ATOM 1717 N N . MET A 1 235 ? -14.600 14.066 4.117 1.00 90.25 235 MET A N 1
ATOM 1718 C CA . MET A 1 235 ? -14.600 12.603 4.294 1.00 90.25 235 MET A CA 1
ATOM 1719 C C . MET A 1 235 ? -15.700 11.903 3.487 1.00 90.25 235 MET A C 1
ATOM 1721 O O . MET A 1 235 ? -15.501 10.803 2.976 1.00 90.25 235 MET A O 1
ATOM 1725 N N . PHE A 1 236 ? -16.876 12.522 3.374 1.00 93.38 236 PHE A N 1
ATOM 1726 C CA . PHE A 1 236 ? -17.975 11.964 2.590 1.00 93.38 236 PHE A CA 1
ATOM 1727 C C . PHE A 1 236 ? -17.713 12.058 1.081 1.00 93.38 236 PHE A C 1
ATOM 1729 O O . PHE A 1 236 ? -17.998 11.119 0.340 1.00 93.38 236 PHE A O 1
ATOM 1736 N N . ALA A 1 237 ? -17.137 13.168 0.614 1.00 94.06 237 ALA A N 1
ATOM 1737 C CA . ALA A 1 237 ? -16.752 13.326 -0.783 1.00 94.06 237 ALA A CA 1
ATOM 1738 C C . ALA A 1 237 ? -15.680 12.301 -1.185 1.00 94.06 237 ALA A C 1
ATOM 1740 O O . ALA A 1 237 ? -15.807 11.662 -2.229 1.00 94.06 237 ALA A O 1
ATOM 1741 N N . THR A 1 238 ? -14.666 12.082 -0.343 1.00 90.56 238 THR A N 1
ATOM 1742 C CA . THR A 1 238 ? -13.648 11.053 -0.596 1.00 90.56 238 THR A CA 1
ATOM 1743 C C . THR A 1 238 ? -14.217 9.643 -0.511 1.00 90.56 238 THR A C 1
ATOM 1745 O O . THR A 1 238 ? -13.859 8.814 -1.342 1.00 90.56 238 THR A O 1
ATOM 1748 N N . PHE A 1 239 ? -15.168 9.375 0.390 1.00 93.69 239 PHE A N 1
ATOM 1749 C CA . PHE A 1 239 ? -15.925 8.120 0.386 1.00 93.69 239 PHE A CA 1
ATOM 1750 C C . PHE A 1 239 ? -16.603 7.854 -0.967 1.00 93.69 239 PHE A C 1
ATOM 1752 O O . PHE A 1 239 ? -16.471 6.752 -1.490 1.00 93.69 239 PHE A O 1
ATOM 1759 N N . ILE A 1 240 ? -17.273 8.847 -1.566 1.00 94.00 240 ILE A N 1
ATOM 1760 C CA . ILE A 1 240 ? -17.920 8.682 -2.882 1.00 94.00 240 ILE A CA 1
ATOM 1761 C C . ILE A 1 240 ? -16.891 8.321 -3.957 1.00 94.00 240 ILE A C 1
ATOM 1763 O O . ILE A 1 240 ? -17.136 7.422 -4.761 1.00 94.00 240 ILE A O 1
ATOM 1767 N N . VAL A 1 241 ? -15.737 8.995 -3.965 1.00 90.19 241 VAL A N 1
ATOM 1768 C CA . VAL A 1 241 ? -14.656 8.701 -4.919 1.00 90.19 241 VAL A CA 1
ATOM 1769 C C . VAL A 1 241 ? -14.134 7.278 -4.719 1.00 90.19 241 VAL A C 1
ATOM 1771 O O . VAL A 1 241 ? -14.069 6.517 -5.681 1.00 90.19 241 VAL A O 1
ATOM 1774 N N . MET A 1 242 ? -13.832 6.882 -3.480 1.00 90.31 242 MET A N 1
ATOM 1775 C CA . MET A 1 242 ? -13.330 5.538 -3.174 1.00 90.31 242 MET A CA 1
ATOM 1776 C C . MET A 1 242 ? -14.360 4.448 -3.494 1.00 90.31 242 MET A C 1
ATOM 1778 O O . MET A 1 242 ? -13.995 3.419 -4.054 1.00 90.31 242 MET A O 1
ATOM 1782 N N . ALA A 1 243 ? -15.646 4.691 -3.237 1.00 91.44 243 ALA A N 1
ATOM 1783 C CA . ALA A 1 243 ? -16.726 3.768 -3.585 1.00 91.44 243 ALA A CA 1
ATOM 1784 C C . ALA A 1 243 ? -16.911 3.630 -5.108 1.00 91.44 243 ALA A C 1
ATOM 1786 O O . ALA A 1 243 ? -17.162 2.534 -5.607 1.00 91.44 243 ALA A O 1
ATOM 1787 N N . ALA A 1 244 ? -16.757 4.720 -5.869 1.00 89.69 244 ALA A N 1
ATOM 1788 C CA . ALA A 1 244 ? -16.787 4.666 -7.331 1.00 89.69 244 ALA A CA 1
ATOM 1789 C C . ALA A 1 244 ? -15.605 3.855 -7.894 1.00 89.69 244 ALA A C 1
ATOM 1791 O O . ALA A 1 244 ? -15.776 3.075 -8.836 1.00 89.69 244 ALA A O 1
ATOM 1792 N N . ILE A 1 245 ? -14.420 3.999 -7.292 1.00 87.88 245 ILE A N 1
ATOM 1793 C CA . ILE A 1 245 ? -13.232 3.206 -7.629 1.00 87.88 245 ILE A CA 1
ATOM 1794 C C . ILE A 1 245 ? -13.455 1.727 -7.300 1.00 87.88 245 ILE A C 1
ATOM 1796 O O . ILE A 1 245 ? -13.211 0.872 -8.150 1.00 87.88 245 ILE A O 1
ATOM 1800 N N . GLU A 1 246 ? -13.954 1.420 -6.103 1.00 90.12 246 GLU A N 1
ATOM 1801 C CA . GLU A 1 246 ? -14.256 0.052 -5.678 1.00 90.12 246 GLU A CA 1
ATOM 1802 C C . GLU A 1 246 ? -15.249 -0.617 -6.635 1.00 90.12 246 GLU A C 1
ATOM 1804 O O . GLU A 1 246 ? -15.004 -1.727 -7.109 1.00 90.12 246 GLU A O 1
ATOM 1809 N N . LEU A 1 247 ? -16.331 0.082 -6.995 1.00 89.19 247 LEU A N 1
ATOM 1810 C CA . LEU A 1 247 ? -17.314 -0.426 -7.948 1.00 89.19 247 LEU A CA 1
ATOM 1811 C C . LEU A 1 247 ? -16.691 -0.694 -9.325 1.00 89.19 247 LEU A C 1
ATOM 1813 O O . LEU A 1 247 ? -16.982 -1.723 -9.933 1.00 89.19 247 LEU A O 1
ATOM 1817 N N . SER A 1 248 ? -15.813 0.195 -9.792 1.00 86.56 248 SER A N 1
ATOM 1818 C CA . SER A 1 248 ? -15.097 0.018 -11.062 1.00 86.56 248 SER A CA 1
ATOM 1819 C C . SER A 1 248 ? -14.210 -1.232 -11.025 1.00 86.56 248 SER A C 1
ATOM 1821 O O . SER A 1 248 ? -14.318 -2.089 -11.900 1.00 86.56 248 SER A O 1
ATOM 1823 N N . LEU A 1 249 ? -13.424 -1.418 -9.957 1.00 85.88 249 LEU A N 1
ATOM 1824 C CA . LEU A 1 249 ? -12.577 -2.604 -9.774 1.00 85.88 249 LEU A CA 1
ATOM 1825 C C . LEU A 1 249 ? -13.390 -3.907 -9.720 1.00 85.88 249 LEU A C 1
ATOM 1827 O O . LEU A 1 249 ? -12.987 -4.914 -10.307 1.00 85.88 249 LEU A O 1
ATOM 1831 N N . LEU A 1 250 ? -14.553 -3.899 -9.058 1.00 87.50 250 LEU A N 1
ATOM 1832 C CA . LEU A 1 250 ? -15.443 -5.064 -8.992 1.00 87.50 250 LEU A CA 1
ATOM 1833 C C . LEU A 1 250 ? -16.065 -5.418 -10.353 1.00 87.50 250 LEU A C 1
ATOM 1835 O O . LEU A 1 250 ? -16.384 -6.588 -10.597 1.00 87.50 250 LEU A O 1
ATOM 1839 N N . ILE A 1 251 ? -16.264 -4.437 -11.236 1.00 86.81 251 ILE A N 1
ATOM 1840 C CA . ILE A 1 251 ? -16.782 -4.661 -12.591 1.00 86.81 251 ILE A CA 1
ATOM 1841 C C . ILE A 1 251 ? -15.665 -5.177 -13.504 1.00 86.81 251 ILE A C 1
ATOM 1843 O O . ILE A 1 251 ? -15.847 -6.214 -14.147 1.00 86.81 251 ILE A O 1
ATOM 1847 N N . ASP A 1 252 ? -14.513 -4.507 -13.505 1.00 84.12 252 ASP A N 1
ATOM 1848 C CA . ASP A 1 252 ? -13.424 -4.756 -14.453 1.00 84.12 252 ASP A CA 1
ATOM 1849 C C . ASP A 1 252 ? -12.648 -6.049 -14.156 1.00 84.12 252 ASP A C 1
ATOM 1851 O O . ASP A 1 252 ? -12.138 -6.697 -15.074 1.00 84.12 252 ASP A O 1
ATOM 1855 N N . LYS A 1 253 ? -12.558 -6.461 -12.882 1.00 83.50 253 LYS A N 1
ATOM 1856 C CA . LYS A 1 253 ? -11.753 -7.616 -12.443 1.00 83.50 253 LYS A CA 1
ATOM 1857 C C . LYS A 1 253 ? -12.630 -8.706 -11.810 1.00 83.50 253 LYS A C 1
ATOM 1859 O O . LYS A 1 253 ? -12.707 -8.816 -10.582 1.00 83.50 253 LYS A O 1
ATOM 1864 N N . PRO A 1 254 ? -13.261 -9.588 -12.612 1.00 85.50 254 PRO A N 1
ATOM 1865 C CA . PRO A 1 254 ? -14.195 -10.590 -12.098 1.00 85.50 254 PRO A CA 1
ATOM 1866 C C . PRO A 1 254 ? -13.537 -11.574 -11.120 1.00 85.50 254 PRO A C 1
ATOM 1868 O O . PRO A 1 254 ? -14.157 -11.940 -10.125 1.00 85.50 254 PRO A O 1
ATOM 1871 N N . ASN A 1 255 ? -12.276 -11.955 -11.349 1.00 85.31 255 ASN A N 1
ATOM 1872 C CA . ASN A 1 255 ? -11.535 -12.856 -10.458 1.00 85.31 255 ASN A CA 1
ATOM 1873 C C . ASN A 1 255 ? -11.366 -12.257 -9.052 1.00 85.31 255 ASN A C 1
ATOM 1875 O O . ASN A 1 255 ? -11.661 -12.921 -8.056 1.00 85.31 255 ASN A O 1
ATOM 1879 N N . ALA A 1 256 ? -10.957 -10.986 -8.977 1.00 85.50 256 ALA A N 1
ATOM 1880 C CA . ALA A 1 256 ? -10.808 -10.265 -7.716 1.00 85.50 256 ALA A CA 1
ATOM 1881 C C . ALA A 1 256 ? -12.163 -10.071 -7.021 1.00 85.50 256 ALA A C 1
ATOM 1883 O O . ALA A 1 256 ? -12.267 -10.291 -5.814 1.00 85.50 256 ALA A O 1
ATOM 1884 N N . ARG A 1 257 ? -13.226 -9.770 -7.784 1.00 90.75 257 ARG A N 1
ATOM 1885 C CA . ARG A 1 257 ? -14.601 -9.695 -7.268 1.00 90.75 257 ARG A CA 1
ATOM 1886 C C . ARG A 1 257 ? -15.035 -10.996 -6.600 1.00 90.75 257 ARG A C 1
ATOM 1888 O O . ARG A 1 257 ? -15.497 -10.958 -5.463 1.00 90.75 257 ARG A O 1
ATOM 1895 N N . TYR A 1 258 ? -14.929 -12.136 -7.287 1.00 90.00 258 TYR A N 1
ATOM 1896 C CA . TYR A 1 258 ? -15.382 -13.415 -6.726 1.00 90.00 258 TYR A CA 1
ATOM 1897 C C . TYR A 1 258 ? -14.633 -13.753 -5.440 1.00 90.00 258 TYR A C 1
ATOM 1899 O O . TYR A 1 258 ? -15.254 -14.170 -4.461 1.00 90.00 258 TYR A O 1
ATOM 1907 N N . PHE A 1 259 ? -13.322 -13.518 -5.419 1.00 89.06 259 PHE A N 1
ATOM 1908 C CA . PHE A 1 259 ? -12.503 -13.717 -4.232 1.00 89.06 259 PHE A CA 1
ATOM 1909 C C . PHE A 1 259 ? -12.946 -12.815 -3.070 1.00 89.06 259 PHE A C 1
ATOM 1911 O O . PHE A 1 259 ? -13.275 -13.318 -1.993 1.00 89.06 259 PHE A O 1
ATOM 1918 N N . ALA A 1 260 ? -13.024 -11.501 -3.302 1.00 89.12 260 ALA A N 1
ATOM 1919 C CA . ALA A 1 260 ? -13.376 -10.519 -2.280 1.00 89.12 260 ALA A CA 1
ATOM 1920 C C . ALA A 1 260 ? -14.781 -10.755 -1.710 1.00 89.12 260 ALA A C 1
ATOM 1922 O O . ALA A 1 260 ? -14.947 -10.835 -0.493 1.00 89.12 260 ALA A O 1
ATOM 1923 N N . VAL A 1 261 ? -15.783 -10.952 -2.575 1.00 90.50 261 VAL A N 1
ATOM 1924 C CA . VAL A 1 261 ? -17.171 -11.208 -2.157 1.00 90.50 261 VAL A CA 1
ATOM 1925 C C . VAL A 1 261 ? -17.272 -12.503 -1.355 1.00 90.50 261 VAL A C 1
ATOM 1927 O O . VAL A 1 261 ? -17.959 -12.529 -0.338 1.00 90.50 261 VAL A O 1
ATOM 1930 N N . THR A 1 262 ? -16.567 -13.564 -1.760 1.00 91.31 262 THR A N 1
ATOM 1931 C CA . THR A 1 262 ? -16.600 -14.846 -1.039 1.00 91.31 262 THR A CA 1
ATOM 1932 C C . THR A 1 262 ? -15.990 -14.712 0.353 1.00 91.31 262 THR A C 1
ATOM 1934 O O . THR A 1 262 ? -16.607 -15.135 1.331 1.00 91.31 262 THR A O 1
ATOM 1937 N N . ILE A 1 263 ? -14.811 -14.094 0.474 1.00 90.19 263 ILE A N 1
ATOM 1938 C CA . ILE A 1 263 ? -14.151 -13.908 1.774 1.00 90.19 263 ILE A CA 1
ATOM 1939 C C . ILE A 1 263 ? -14.972 -12.997 2.683 1.00 90.19 263 ILE A C 1
ATOM 1941 O O . ILE A 1 263 ? -15.141 -13.310 3.862 1.00 90.19 263 ILE A O 1
ATOM 1945 N N . LEU A 1 264 ? -15.519 -11.907 2.144 1.00 90.38 264 LEU A N 1
ATOM 1946 C CA . LEU A 1 264 ? -16.344 -10.976 2.906 1.00 90.38 264 LEU A CA 1
ATOM 1947 C C . LEU A 1 264 ? -17.646 -11.639 3.370 1.00 90.38 264 LEU A C 1
ATOM 1949 O O . LEU A 1 264 ? -17.993 -11.540 4.546 1.00 90.38 264 LEU A O 1
ATOM 1953 N N . ALA A 1 265 ? -18.327 -12.384 2.495 1.00 92.94 265 ALA A N 1
ATOM 1954 C CA . ALA A 1 265 ? -19.530 -13.131 2.852 1.00 92.94 265 ALA A CA 1
ATOM 1955 C C . ALA A 1 265 ? -19.241 -14.174 3.941 1.00 92.94 265 ALA A C 1
ATOM 1957 O O . ALA A 1 265 ? -19.929 -14.201 4.961 1.00 92.94 265 ALA A O 1
ATOM 1958 N N . VAL A 1 266 ? -18.193 -14.989 3.776 1.00 93.44 266 VAL A N 1
ATOM 1959 C CA . VAL A 1 266 ? -17.782 -15.980 4.784 1.00 93.44 266 VAL A CA 1
ATOM 1960 C C . VAL A 1 266 ? -17.429 -15.295 6.106 1.00 93.44 266 VAL A C 1
ATOM 1962 O O . VAL A 1 266 ? -17.896 -15.730 7.158 1.00 93.44 266 VAL A O 1
ATOM 1965 N N . GLY A 1 267 ? -16.664 -14.203 6.072 1.00 89.19 267 GLY A N 1
ATOM 1966 C CA . GLY A 1 267 ? -16.276 -13.439 7.257 1.00 89.19 267 GLY A CA 1
ATOM 1967 C C . GLY A 1 267 ? -17.475 -12.867 8.017 1.00 89.19 267 GLY A C 1
ATOM 1968 O O . GLY A 1 267 ? -17.566 -13.034 9.235 1.00 89.19 267 GLY A O 1
ATOM 1969 N N . LEU A 1 268 ? -18.431 -12.256 7.311 1.00 90.62 268 LEU A N 1
ATOM 1970 C CA . LEU A 1 268 ? -19.650 -11.705 7.911 1.00 90.62 268 LEU A CA 1
ATOM 1971 C C . LEU A 1 268 ? -20.582 -12.796 8.448 1.00 90.62 268 LEU A C 1
ATOM 1973 O O . LEU A 1 268 ? -21.122 -12.636 9.543 1.00 90.62 268 LEU A O 1
ATOM 1977 N N . ILE A 1 269 ? -20.734 -13.918 7.736 1.00 92.19 269 ILE A N 1
ATOM 1978 C CA . ILE A 1 269 ? -21.520 -15.067 8.212 1.00 92.19 269 ILE A CA 1
ATOM 1979 C C . ILE A 1 269 ? -20.898 -15.632 9.490 1.00 92.19 269 ILE A C 1
ATOM 1981 O O . ILE A 1 269 ? -21.598 -15.823 10.483 1.00 92.19 269 ILE A O 1
ATOM 1985 N N . LEU A 1 270 ? -19.581 -15.864 9.503 1.00 87.94 270 LEU A N 1
ATOM 1986 C CA . LEU A 1 270 ? -18.880 -16.350 10.692 1.00 87.94 270 LEU A CA 1
ATOM 1987 C C . LEU A 1 270 ? -19.028 -15.377 11.864 1.00 87.94 270 LEU A C 1
ATOM 1989 O O . LEU A 1 270 ? -19.325 -15.815 12.976 1.00 87.94 270 LEU A O 1
ATOM 1993 N N . ARG A 1 271 ? -18.890 -14.069 11.619 1.00 86.44 271 ARG A N 1
ATOM 1994 C CA . ARG A 1 271 ? -19.101 -13.030 12.635 1.00 86.44 271 ARG A CA 1
ATOM 1995 C C . ARG A 1 271 ? -20.524 -13.070 13.191 1.00 86.44 271 ARG A C 1
ATOM 1997 O O . ARG A 1 271 ? -20.691 -13.134 14.408 1.00 86.44 271 ARG A O 1
ATOM 2004 N N . GLY A 1 272 ? -21.534 -13.118 12.323 1.00 86.75 272 GLY A N 1
ATOM 2005 C CA . GLY A 1 272 ? -22.943 -13.203 12.714 1.00 86.75 272 GLY A CA 1
ATOM 2006 C C . GLY A 1 272 ? -23.253 -14.456 13.538 1.00 86.75 272 GLY A C 1
ATOM 2007 O O . GLY A 1 272 ? -23.851 -14.360 14.607 1.00 86.75 272 GLY A O 1
ATOM 2008 N N . LEU A 1 273 ? -22.758 -15.624 13.115 1.00 87.31 273 LEU A N 1
ATOM 2009 C CA . LEU A 1 273 ? -22.926 -16.886 13.847 1.00 87.31 273 LEU A CA 1
ATOM 2010 C C . LEU A 1 273 ? -22.238 -16.863 15.217 1.00 87.31 273 LEU A C 1
ATOM 2012 O O . LEU A 1 273 ? -22.762 -17.414 16.191 1.00 87.31 273 LEU A O 1
ATOM 2016 N N . VAL A 1 274 ? -21.057 -16.248 15.313 1.00 85.31 274 VAL A N 1
ATOM 2017 C CA . VAL A 1 274 ? -20.357 -16.079 16.592 1.00 85.31 274 VAL A CA 1
ATOM 2018 C C . VAL A 1 274 ? -21.156 -15.154 17.507 1.00 85.31 274 VAL A C 1
ATOM 2020 O O . VAL A 1 274 ? -21.384 -15.529 18.656 1.00 85.31 274 VAL A O 1
ATOM 2023 N N . GLN A 1 275 ? -21.629 -14.008 17.015 1.00 82.06 275 GLN A N 1
ATOM 2024 C CA . GLN A 1 275 ? -22.440 -13.070 17.797 1.00 82.06 275 GLN A CA 1
ATOM 2025 C C . GLN A 1 275 ? -23.755 -13.706 18.270 1.00 82.06 275 GLN A C 1
ATOM 2027 O O . GLN A 1 275 ? -24.075 -13.633 19.456 1.00 82.06 275 GLN A O 1
ATOM 2032 N N . GLU A 1 276 ? -24.466 -14.437 17.409 1.00 84.69 276 GLU A N 1
ATOM 2033 C CA . GLU A 1 276 ? -25.717 -15.111 17.776 1.00 84.69 276 GLU A CA 1
ATOM 2034 C C . GLU A 1 276 ? -25.494 -16.177 18.863 1.00 84.69 276 GLU A C 1
ATOM 2036 O O . GLU A 1 276 ? -26.199 -16.216 19.878 1.00 84.69 276 GLU A O 1
ATOM 2041 N N . ARG A 1 277 ? -24.462 -17.021 18.710 1.00 83.25 277 ARG A N 1
ATOM 2042 C CA . ARG A 1 277 ? -24.088 -18.013 19.735 1.00 83.25 277 ARG A CA 1
ATOM 2043 C C . ARG A 1 277 ? -23.715 -17.352 21.061 1.00 83.25 277 ARG A C 1
ATOM 2045 O O . ARG A 1 277 ? -23.925 -17.950 22.118 1.00 83.25 277 ARG A O 1
ATOM 2052 N N . ARG A 1 278 ? -23.154 -16.140 21.028 1.00 76.94 278 ARG A N 1
ATOM 2053 C CA . ARG A 1 278 ? -22.826 -15.367 22.233 1.00 76.94 278 ARG A CA 1
ATOM 2054 C C . ARG A 1 278 ? -24.068 -14.823 22.907 1.00 76.94 278 ARG A C 1
ATOM 2056 O O . ARG A 1 278 ? -24.230 -15.108 24.087 1.00 76.94 278 ARG A O 1
ATOM 2063 N N . MET A 1 279 ? -24.962 -14.166 22.172 1.00 79.19 279 MET A N 1
ATOM 2064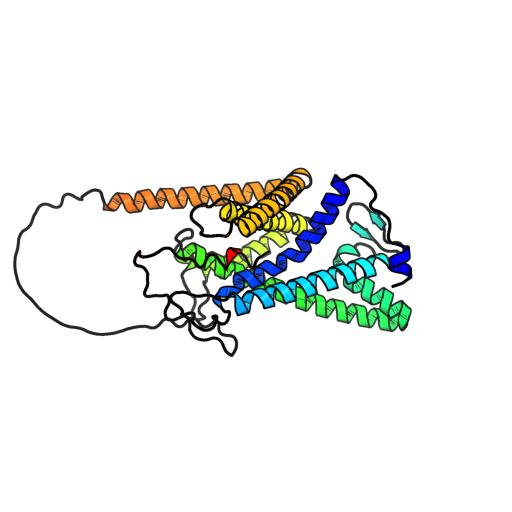 C CA . MET A 1 279 ? -26.230 -13.682 22.726 1.00 79.19 279 MET A CA 1
ATOM 2065 C C . MET A 1 279 ? -27.004 -14.832 23.382 1.00 79.19 279 MET A C 1
ATOM 2067 O O . MET A 1 279 ? -27.447 -14.708 24.517 1.00 79.19 279 MET A O 1
ATOM 2071 N N . LYS A 1 280 ? -27.048 -16.014 22.751 1.00 82.12 280 LYS A N 1
ATOM 2072 C CA . LYS A 1 280 ? -27.667 -17.211 23.351 1.00 82.12 280 LYS A CA 1
ATOM 2073 C C . LYS A 1 280 ? -26.965 -17.679 24.633 1.00 82.12 280 LYS A C 1
ATOM 2075 O O . LYS A 1 280 ? -27.635 -18.056 25.590 1.00 82.12 280 LYS A O 1
ATOM 2080 N N . LYS A 1 281 ? -25.629 -17.636 24.686 1.00 78.94 281 LYS A N 1
ATOM 2081 C CA . LYS A 1 281 ? -24.846 -18.037 25.869 1.00 78.94 281 LYS A CA 1
ATOM 2082 C C . LYS A 1 281 ? -24.857 -17.001 27.000 1.00 78.94 281 LYS A C 1
ATOM 2084 O O . LYS A 1 281 ? -24.645 -17.387 28.141 1.00 78.94 281 LYS A O 1
ATOM 2089 N N . GLU A 1 282 ? -25.068 -15.722 26.707 1.00 74.88 282 GLU A N 1
ATOM 2090 C CA . GLU A 1 282 ? -25.189 -14.649 27.708 1.00 74.88 282 GLU A CA 1
ATOM 2091 C C . GLU A 1 282 ? -26.623 -14.502 28.236 1.00 74.88 282 GLU A C 1
ATOM 2093 O O . GLU A 1 282 ? -26.807 -14.077 29.373 1.00 74.88 282 GLU A O 1
ATOM 2098 N N . VAL A 1 283 ? -27.630 -14.923 27.462 1.00 68.44 283 VAL A N 1
ATOM 2099 C CA . VAL A 1 283 ? -29.038 -14.973 27.891 1.00 68.44 283 VAL A CA 1
ATOM 2100 C C . VAL A 1 283 ? -29.358 -16.253 28.679 1.00 68.44 283 VAL A C 1
ATOM 2102 O O . VAL A 1 283 ? -30.148 -16.206 29.617 1.00 68.44 283 VAL A O 1
ATOM 2105 N N . ALA A 1 284 ? -28.717 -17.389 28.377 1.00 58.44 284 ALA A N 1
ATOM 2106 C CA . ALA A 1 284 ? -28.938 -18.648 29.104 1.00 58.44 284 ALA A CA 1
ATOM 2107 C C . ALA A 1 284 ? -28.690 -18.588 30.639 1.00 58.44 284 ALA A C 1
ATOM 2109 O O . ALA A 1 284 ? -29.439 -19.233 31.366 1.00 58.44 284 ALA A O 1
ATOM 2110 N N . PRO A 1 285 ? -27.717 -17.818 31.173 1.00 57.44 285 PRO A N 1
ATOM 2111 C CA . PRO A 1 285 ? -27.518 -17.627 32.613 1.00 57.44 285 PRO A CA 1
ATOM 2112 C C . PRO A 1 285 ? -28.537 -16.692 33.287 1.00 57.44 285 PRO A C 1
ATOM 2114 O O . PRO A 1 285 ? -28.521 -16.589 34.509 1.00 57.44 285 PRO A O 1
ATOM 2117 N N . LEU A 1 286 ? -29.381 -15.982 32.523 1.00 54.97 286 LEU A N 1
ATOM 2118 C CA . LEU A 1 286 ? -30.383 -15.039 33.048 1.00 54.97 286 LEU A CA 1
ATOM 2119 C C . LEU A 1 286 ? -31.784 -15.655 33.183 1.00 54.97 286 LEU A C 1
ATOM 2121 O O . LEU A 1 286 ? -32.682 -15.010 33.722 1.00 54.97 286 LEU A O 1
ATOM 2125 N N . LEU A 1 287 ? -31.978 -16.900 32.738 1.00 47.00 287 LEU A N 1
ATOM 2126 C CA . LEU A 1 287 ? -33.134 -17.692 33.147 1.00 47.00 287 LEU A CA 1
ATOM 2127 C C . LEU A 1 287 ? -32.861 -18.179 34.575 1.00 47.00 287 LEU A C 1
ATOM 2129 O O . LEU A 1 287 ? -31.872 -18.889 34.774 1.00 47.00 287 LEU A O 1
ATOM 2133 N N . PRO A 1 288 ? -33.670 -17.791 35.578 1.00 46.69 288 PRO A N 1
ATOM 2134 C CA . PRO A 1 288 ? -33.422 -18.197 36.948 1.00 46.69 288 PRO A CA 1
ATOM 2135 C C . PRO A 1 288 ? -33.500 -19.718 37.014 1.00 46.69 288 PRO A C 1
ATOM 2137 O O . PRO A 1 288 ? -34.567 -20.312 36.857 1.00 46.69 288 PRO A O 1
ATOM 2140 N N . ALA A 1 289 ? -32.354 -20.351 37.263 1.00 43.62 289 ALA A N 1
ATOM 2141 C CA . ALA A 1 289 ? -32.351 -21.647 37.905 1.00 43.62 289 ALA A CA 1
ATOM 2142 C C . ALA A 1 289 ? -33.097 -21.443 39.225 1.00 43.62 289 ALA A C 1
ATOM 2144 O O . ALA A 1 289 ? -32.622 -20.755 40.126 1.00 43.62 289 ALA A O 1
ATOM 2145 N N . SER A 1 290 ? -34.317 -21.961 39.290 1.00 40.72 290 SER A N 1
ATOM 2146 C CA . SER A 1 290 ? -35.094 -22.055 40.511 1.00 40.72 290 SER A CA 1
ATOM 2147 C C . SER A 1 290 ? -34.331 -22.946 41.489 1.00 40.72 290 SER A C 1
ATOM 2149 O O . SER A 1 290 ? -34.500 -24.165 41.486 1.00 40.72 290 SER A O 1
ATOM 2151 N N . THR A 1 291 ? -33.461 -22.361 42.303 1.00 33.06 291 THR A N 1
ATOM 2152 C CA . THR A 1 291 ? -32.951 -23.012 43.506 1.00 33.06 291 THR A CA 1
ATOM 2153 C C . THR A 1 291 ? -33.807 -22.562 44.685 1.00 33.06 291 THR A C 1
ATOM 2155 O O . THR A 1 291 ? -33.919 -21.360 44.940 1.00 33.06 291 THR A O 1
ATOM 2158 N N . PRO A 1 292 ? -34.466 -23.500 45.388 1.00 35.31 292 PRO A N 1
ATOM 2159 C CA . PRO A 1 292 ? -35.281 -23.165 46.536 1.00 35.31 292 PRO A CA 1
ATOM 2160 C C . PRO A 1 292 ? -34.396 -22.612 47.654 1.00 35.31 292 PRO A C 1
ATOM 2162 O O . PRO A 1 292 ? -33.286 -23.072 47.912 1.00 35.31 292 PRO A O 1
ATOM 2165 N N . MET A 1 293 ? -34.945 -21.585 48.284 1.00 32.19 293 MET A N 1
ATOM 2166 C CA . MET A 1 293 ? -34.508 -20.914 49.495 1.00 32.19 293 MET A CA 1
ATOM 2167 C C . MET A 1 293 ? -33.920 -21.878 50.536 1.00 32.19 293 MET A C 1
ATOM 2169 O O . MET A 1 293 ? -34.616 -22.768 51.020 1.00 32.19 293 MET A O 1
ATOM 2173 N N . GLN A 1 294 ? -32.672 -21.645 50.949 1.00 29.62 294 GLN A N 1
ATOM 2174 C CA . GLN A 1 294 ? -32.160 -22.162 52.215 1.00 29.62 294 GLN A CA 1
ATOM 2175 C C . GLN A 1 294 ? -31.523 -21.011 52.998 1.00 29.62 294 GLN A C 1
ATOM 2177 O O . GLN A 1 294 ? -30.423 -20.547 52.704 1.00 29.62 294 GLN A O 1
ATOM 2182 N N . LEU A 1 295 ? -32.289 -20.509 53.969 1.00 34.62 295 LEU A N 1
ATOM 2183 C CA . LEU A 1 295 ? -31.803 -19.661 55.048 1.00 34.62 295 LEU A CA 1
ATOM 2184 C C . LEU A 1 295 ? -30.890 -20.492 55.950 1.00 34.62 295 LEU A C 1
ATOM 2186 O O . LEU A 1 295 ? -31.399 -21.354 56.663 1.00 34.62 295 LEU A O 1
ATOM 2190 N N . THR A 1 296 ? -29.611 -20.128 56.036 1.00 29.36 296 THR A N 1
ATOM 2191 C CA . THR A 1 296 ? -28.913 -20.168 57.325 1.00 29.36 296 THR A CA 1
ATOM 2192 C C . THR A 1 296 ? -27.845 -19.086 57.409 1.00 29.36 296 THR A C 1
ATOM 2194 O O . THR A 1 296 ? -27.318 -18.586 56.421 1.00 29.36 296 THR A O 1
ATOM 2197 N N . ARG A 1 297 ? -27.623 -18.687 58.651 1.00 25.69 297 ARG A N 1
ATOM 2198 C CA . ARG A 1 297 ? -27.083 -17.440 59.159 1.00 25.69 297 ARG A CA 1
ATOM 2199 C C . ARG A 1 297 ? -25.657 -17.632 59.704 1.00 25.69 297 ARG A C 1
ATOM 2201 O O . ARG A 1 297 ? -25.354 -18.696 60.226 1.00 25.69 297 ARG A O 1
ATOM 2208 N N . ASN A 1 298 ? -24.921 -16.515 59.703 1.00 27.36 298 ASN A N 1
ATOM 2209 C CA . ASN A 1 298 ? -23.821 -16.084 60.585 1.00 27.36 298 ASN A CA 1
ATOM 2210 C C . ASN A 1 298 ? -22.329 -16.316 60.238 1.00 27.36 298 ASN A C 1
ATOM 2212 O O . ASN A 1 298 ? -21.862 -17.428 60.044 1.00 27.36 298 ASN A O 1
ATOM 2216 N N . GLU A 1 299 ? -21.633 -15.170 60.361 1.00 27.59 299 GLU A N 1
ATOM 2217 C CA . GLU A 1 299 ? -20.322 -14.897 60.984 1.00 27.59 299 GLU A CA 1
ATOM 2218 C C . GLU A 1 299 ? -19.003 -15.012 60.184 1.00 27.59 299 GLU A C 1
ATOM 2220 O O . GLU A 1 299 ? -18.453 -16.077 59.946 1.00 27.59 299 GLU A O 1
ATOM 2225 N N . SER A 1 300 ? -18.499 -13.815 59.832 1.00 26.14 300 SER A N 1
ATOM 2226 C CA . SER A 1 300 ? -17.132 -13.279 60.007 1.00 26.14 300 SER A CA 1
ATOM 2227 C C . SER A 1 300 ? -15.906 -14.197 59.891 1.00 26.14 300 SER A C 1
ATOM 2229 O O . SER A 1 300 ? -15.672 -15.014 60.772 1.00 26.14 300 SER A O 1
ATOM 2231 N N . ALA A 1 301 ? -15.004 -13.868 58.952 1.00 25.84 301 ALA A N 1
ATOM 2232 C CA . ALA A 1 301 ? -13.555 -13.764 59.192 1.00 25.84 301 ALA A CA 1
ATOM 2233 C C . ALA A 1 301 ? -12.824 -13.109 58.000 1.00 25.84 301 ALA A C 1
ATOM 2235 O O . ALA A 1 301 ? -13.238 -13.199 56.848 1.00 25.84 301 ALA A O 1
ATOM 2236 N N . SER A 1 302 ? -11.745 -12.415 58.334 1.00 24.12 302 SER A N 1
ATOM 2237 C CA . SER A 1 302 ? -10.840 -11.587 57.536 1.00 24.12 302 SER A CA 1
ATOM 2238 C C . SER A 1 302 ? -9.673 -12.338 56.865 1.00 24.12 302 SER A C 1
ATOM 2240 O O . SER A 1 302 ? -9.269 -13.387 57.350 1.00 24.12 302 SER A O 1
ATOM 2242 N N . SER A 1 303 ? -9.033 -11.638 55.911 1.00 23.92 303 SER A N 1
ATOM 2243 C CA . SER A 1 303 ? -7.597 -11.655 55.527 1.00 23.92 303 SER A CA 1
ATOM 2244 C C . SER A 1 303 ? -7.104 -12.576 54.397 1.00 23.92 303 SER A C 1
ATOM 2246 O O . SER A 1 303 ? -7.169 -13.793 54.503 1.00 23.92 303 SER A O 1
ATOM 2248 N N . ASP A 1 304 ? -6.597 -11.942 53.326 1.00 25.00 304 ASP A N 1
ATOM 2249 C CA . ASP A 1 304 ? -5.218 -12.011 52.765 1.00 25.00 304 ASP A CA 1
ATOM 2250 C C . ASP A 1 304 ? -5.258 -11.642 51.264 1.00 25.00 304 ASP A C 1
ATOM 2252 O O . ASP A 1 304 ? -6.049 -12.184 50.502 1.00 25.00 304 ASP A O 1
ATOM 2256 N N . ALA A 1 305 ? -4.649 -10.550 50.784 1.00 23.34 305 ALA A N 1
ATOM 2257 C CA . ALA A 1 305 ? -3.220 -10.214 50.689 1.00 23.34 305 ALA A CA 1
ATOM 2258 C C . ALA A 1 305 ? -2.450 -11.058 49.642 1.00 23.34 305 ALA A C 1
ATOM 2260 O O . ALA A 1 305 ? -2.279 -12.258 49.799 1.00 23.34 305 ALA A O 1
ATOM 2261 N N . GLY A 1 306 ? -1.933 -10.376 48.605 1.00 22.20 306 GLY A N 1
ATOM 2262 C CA . GLY A 1 306 ? -1.018 -10.902 47.571 1.00 22.20 306 GLY A CA 1
ATOM 2263 C C . GLY A 1 306 ? -1.742 -11.472 46.338 1.00 22.20 306 GLY A C 1
ATOM 2264 O O . GLY A 1 306 ? -2.702 -12.207 46.470 1.00 22.20 306 GLY A O 1
ATOM 2265 N N . THR A 1 307 ? -1.405 -11.180 45.082 1.00 25.50 307 THR A N 1
ATOM 2266 C CA . THR A 1 307 ? -0.157 -10.672 44.510 1.00 25.50 307 THR A CA 1
ATOM 2267 C C . THR A 1 307 ? -0.508 -10.059 43.153 1.00 25.50 307 THR A C 1
ATOM 2269 O O . THR A 1 307 ? -1.159 -10.691 42.322 1.00 25.50 307 THR A O 1
ATOM 2272 N N . GLY A 1 308 ? -0.124 -8.802 42.935 1.00 29.12 308 GLY A N 1
ATOM 2273 C CA . GLY A 1 308 ? -0.233 -8.167 41.629 1.00 29.12 308 GLY A CA 1
ATOM 2274 C C . GLY A 1 308 ? 0.845 -8.709 40.700 1.00 29.12 308 GLY A C 1
ATOM 2275 O O . GLY A 1 308 ? 2.020 -8.431 40.913 1.00 29.12 308 GLY A O 1
ATOM 2276 N N . GLU A 1 309 ? 0.453 -9.434 39.656 1.00 25.06 309 GLU A N 1
ATOM 2277 C CA . GLU A 1 309 ? 1.322 -9.638 38.499 1.00 25.06 309 GLU A CA 1
ATOM 2278 C C . GLU A 1 309 ? 1.034 -8.562 37.452 1.00 25.06 309 GLU A C 1
ATOM 2280 O O . GLU A 1 309 ? -0.015 -8.516 36.806 1.00 25.06 309 GLU A O 1
ATOM 2285 N N . ALA A 1 310 ? 1.999 -7.656 37.321 1.00 25.94 310 ALA A N 1
ATOM 2286 C CA . ALA A 1 310 ? 2.114 -6.726 36.218 1.00 25.94 310 ALA A CA 1
ATOM 2287 C C . ALA A 1 310 ? 2.503 -7.503 34.951 1.00 25.94 310 ALA A C 1
ATOM 2289 O O . ALA A 1 310 ? 3.605 -8.038 34.858 1.00 25.94 310 ALA A O 1
ATOM 2290 N N . ILE A 1 311 ? 1.611 -7.549 33.960 1.00 30.38 311 ILE A N 1
ATOM 2291 C CA . ILE A 1 311 ? 1.929 -8.100 32.639 1.00 30.38 311 ILE A CA 1
ATOM 2292 C C . ILE A 1 311 ? 2.564 -6.989 31.801 1.00 30.38 311 ILE A C 1
ATOM 2294 O O . ILE A 1 311 ? 1.904 -6.063 31.329 1.00 30.38 311 ILE A O 1
ATOM 2298 N N . LEU A 1 312 ? 3.8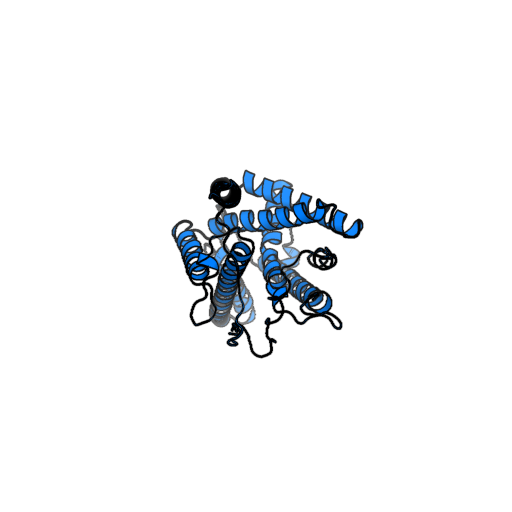81 -7.098 31.667 1.00 27.38 312 LEU A N 1
ATOM 2299 C CA . LEU A 1 312 ? 4.755 -6.295 30.825 1.00 27.38 312 LEU A CA 1
ATOM 2300 C C . LEU A 1 312 ? 4.586 -6.749 29.361 1.00 27.38 312 LEU A C 1
ATOM 2302 O O . LEU A 1 312 ? 4.840 -7.908 29.046 1.00 27.38 312 LEU A O 1
ATOM 2306 N N . CYS A 1 313 ? 4.159 -5.862 28.460 1.00 28.30 313 CYS A N 1
ATOM 2307 C CA . CYS A 1 313 ? 4.248 -6.106 27.015 1.00 28.30 313 CYS A CA 1
ATOM 2308 C C . CYS A 1 313 ? 5.652 -5.704 26.532 1.00 28.30 313 CYS A C 1
ATOM 2310 O O . CYS A 1 313 ? 5.993 -4.527 26.668 1.00 28.30 313 CYS A O 1
ATOM 2312 N N . PRO A 1 314 ? 6.471 -6.604 25.956 1.00 30.78 314 PRO A N 1
ATOM 2313 C CA . PRO A 1 314 ? 7.741 -6.235 25.361 1.00 30.78 314 PRO A CA 1
ATOM 2314 C C . PRO A 1 314 ? 7.558 -6.086 23.847 1.00 30.78 314 PRO A C 1
ATOM 2316 O O . PRO A 1 314 ? 7.824 -7.005 23.088 1.00 30.78 314 PRO A O 1
ATOM 2319 N N . PHE A 1 315 ? 7.115 -4.916 23.397 1.00 34.56 315 PHE A N 1
ATOM 2320 C CA . PHE A 1 315 ? 7.447 -4.426 22.056 1.00 34.56 315 PHE A CA 1
ATOM 2321 C C . PHE A 1 315 ? 7.885 -2.976 22.201 1.00 34.56 315 PHE A C 1
ATOM 2323 O O . PHE A 1 315 ? 7.139 -2.037 21.948 1.00 34.56 315 PHE A O 1
ATOM 2330 N N . ALA A 1 316 ? 9.105 -2.811 22.707 1.00 28.22 316 ALA A N 1
ATOM 2331 C CA . ALA A 1 316 ? 9.786 -1.531 22.758 1.00 28.22 316 ALA A CA 1
ATOM 2332 C C . ALA A 1 316 ? 11.060 -1.636 21.915 1.00 28.22 316 ALA A C 1
ATOM 2334 O O . ALA A 1 316 ? 12.019 -2.302 22.302 1.00 28.22 316 ALA A O 1
ATOM 2335 N N . ALA A 1 317 ? 11.068 -0.953 20.768 1.00 28.53 317 ALA A N 1
ATOM 2336 C CA . ALA A 1 317 ? 12.302 -0.394 20.230 1.00 28.53 317 ALA A CA 1
ATOM 2337 C C . ALA A 1 317 ? 12.863 0.632 21.248 1.00 28.53 317 ALA A C 1
ATOM 2339 O O . ALA A 1 317 ? 12.095 1.143 22.075 1.00 28.53 317 ALA A O 1
ATOM 2340 N N . PRO A 1 318 ? 14.175 0.931 21.247 1.00 26.06 318 PRO A N 1
ATOM 2341 C CA . PRO A 1 318 ? 14.813 1.681 22.327 1.00 26.06 318 PRO A CA 1
ATOM 2342 C C . PRO A 1 318 ? 14.198 3.084 22.455 1.00 26.06 318 PRO A C 1
ATOM 2344 O O . PRO A 1 318 ? 14.422 3.938 21.603 1.00 26.06 318 PRO A O 1
ATOM 2347 N N . GLY A 1 319 ? 13.399 3.317 23.506 1.00 30.16 319 GLY A N 1
ATOM 2348 C CA . GLY A 1 319 ? 12.838 4.637 23.835 1.00 30.16 319 GLY A CA 1
ATOM 2349 C C . GLY A 1 319 ? 11.337 4.717 24.160 1.00 30.16 319 GLY A C 1
ATOM 2350 O O . GLY A 1 319 ? 10.891 5.777 24.599 1.00 30.16 319 GLY A O 1
ATOM 2351 N N . ALA A 1 320 ? 10.544 3.650 23.998 1.00 32.25 320 ALA A N 1
ATOM 2352 C CA . ALA A 1 320 ? 9.094 3.695 24.257 1.00 32.25 320 ALA A CA 1
ATOM 2353 C C . ALA A 1 320 ? 8.722 3.365 25.723 1.00 32.25 320 ALA A C 1
ATOM 2355 O O . ALA A 1 320 ? 9.190 2.376 26.288 1.00 32.25 320 ALA A O 1
ATOM 2356 N N . ARG A 1 321 ? 7.873 4.200 26.350 1.00 32.78 321 ARG A N 1
ATOM 2357 C CA . ARG A 1 321 ? 7.376 4.029 27.734 1.00 32.78 321 ARG A CA 1
ATOM 2358 C C . ARG A 1 321 ? 6.217 3.025 27.807 1.00 32.78 321 ARG A C 1
ATOM 2360 O O . ARG A 1 321 ? 5.414 2.910 26.891 1.00 32.78 321 ARG A O 1
ATOM 2367 N N . SER A 1 322 ? 6.142 2.323 28.936 1.00 28.88 322 SER A N 1
ATOM 2368 C CA . SER A 1 322 ? 5.247 1.202 29.252 1.00 28.88 322 SER A CA 1
ATOM 2369 C C . SER A 1 322 ? 3.746 1.540 29.257 1.00 28.88 322 SER A C 1
ATOM 2371 O O . SER A 1 322 ? 3.299 2.368 30.047 1.00 28.88 322 SER A O 1
ATOM 2373 N N . ILE A 1 323 ? 2.960 0.798 28.469 1.00 36.22 323 ILE A N 1
ATOM 2374 C CA . ILE A 1 323 ? 1.485 0.829 28.381 1.00 36.22 323 ILE A CA 1
ATOM 2375 C C . ILE A 1 323 ? 0.859 0.027 29.546 1.00 36.22 323 ILE A C 1
ATOM 2377 O O . ILE A 1 323 ? 0.177 -0.976 29.347 1.00 36.22 323 ILE A O 1
ATOM 2381 N N . SER A 1 324 ? 1.123 0.407 30.798 1.00 27.39 324 SER A N 1
ATOM 2382 C CA . SER A 1 324 ? 0.613 -0.321 31.979 1.00 27.39 324 SER A CA 1
ATOM 2383 C C . SER A 1 324 ? -0.624 0.311 32.636 1.00 27.39 324 SER A C 1
ATOM 2385 O O . SER A 1 324 ? -1.137 -0.234 33.612 1.00 27.39 324 SER A O 1
ATOM 2387 N N . LEU A 1 325 ? -1.173 1.408 32.095 1.00 33.38 325 LEU A N 1
ATOM 2388 C CA . LEU A 1 325 ? -2.255 2.166 32.750 1.00 33.38 325 LEU A CA 1
ATOM 2389 C C . LEU A 1 325 ? -3.638 2.116 32.075 1.00 33.38 325 LEU A C 1
ATOM 2391 O O . LEU A 1 325 ? -4.632 2.436 32.728 1.00 33.38 325 LEU A O 1
ATOM 2395 N N . CYS A 1 326 ? -3.767 1.600 30.847 1.00 31.12 326 CYS A N 1
ATOM 2396 C CA . CYS A 1 326 ? -5.084 1.434 30.200 1.00 31.12 326 CYS A CA 1
ATOM 2397 C C . CYS A 1 326 ? -5.936 0.288 30.786 1.00 31.12 326 CYS A C 1
ATOM 2399 O O . CYS A 1 326 ? -7.126 0.180 30.493 1.00 31.12 326 CYS A O 1
ATOM 2401 N N . ALA A 1 327 ? -5.374 -0.556 31.657 1.00 28.34 327 ALA A N 1
ATOM 2402 C CA . ALA A 1 327 ? -6.045 -1.746 32.186 1.00 28.34 327 ALA A CA 1
ATOM 2403 C C . ALA A 1 327 ? -7.065 -1.486 33.318 1.00 28.34 327 ALA A C 1
ATOM 2405 O O . ALA A 1 327 ? -7.693 -2.436 33.782 1.00 28.34 327 ALA A O 1
ATOM 2406 N N . ARG A 1 328 ? -7.269 -0.240 33.781 1.00 25.95 328 ARG A N 1
ATOM 2407 C CA . ARG A 1 328 ? -8.141 0.039 34.947 1.00 25.95 328 ARG A CA 1
ATOM 2408 C C . ARG A 1 328 ? -9.465 0.757 34.642 1.00 25.95 328 ARG A C 1
ATOM 2410 O O . ARG A 1 328 ? -10.218 1.023 35.574 1.00 25.95 328 ARG A O 1
ATOM 2417 N N . ARG A 1 329 ? -9.805 1.048 33.378 1.00 30.02 329 ARG A N 1
ATOM 2418 C CA . ARG A 1 329 ? -10.984 1.883 33.049 1.00 30.02 329 ARG A CA 1
ATOM 2419 C C . ARG A 1 329 ? -12.052 1.205 32.188 1.00 30.02 329 ARG A C 1
ATOM 2421 O O . ARG A 1 329 ? -12.655 1.833 31.332 1.00 30.02 329 ARG A O 1
ATOM 2428 N N . ALA A 1 330 ? -12.353 -0.060 32.470 1.00 29.64 330 ALA A N 1
ATOM 2429 C CA . ALA A 1 330 ? -13.615 -0.671 32.051 1.00 29.64 330 ALA A CA 1
ATOM 2430 C C . ALA A 1 330 ? -14.717 -0.376 33.092 1.00 29.64 330 ALA A C 1
ATOM 2432 O O . ALA A 1 330 ? -15.102 -1.241 33.875 1.00 29.64 330 ALA A O 1
ATOM 2433 N N . ARG A 1 331 ? -15.205 0.869 33.127 1.00 25.05 331 ARG A N 1
ATOM 2434 C CA . ARG A 1 331 ? -16.556 1.225 33.603 1.00 25.05 331 ARG A CA 1
ATOM 2435 C C . ARG A 1 331 ? -17.108 2.331 32.698 1.00 25.05 331 ARG A C 1
ATOM 2437 O O . ARG A 1 331 ? -16.322 3.162 32.249 1.00 25.05 331 ARG A O 1
ATOM 2444 N N . PRO A 1 332 ? -18.420 2.336 32.411 1.00 34.69 332 PRO A N 1
ATOM 2445 C CA . PRO A 1 332 ? -19.003 3.222 31.418 1.00 34.69 332 PRO A CA 1
ATOM 2446 C C . PRO A 1 332 ? -19.160 4.617 32.025 1.00 34.69 332 PRO A C 1
ATOM 2448 O O . PRO A 1 332 ? -19.974 4.807 32.923 1.00 34.69 332 PRO A O 1
ATOM 2451 N N . ALA A 1 333 ? -18.368 5.581 31.567 1.00 26.94 333 ALA A N 1
ATOM 2452 C CA . ALA A 1 333 ? -18.658 6.998 31.746 1.00 26.94 333 ALA A CA 1
ATOM 2453 C C . ALA A 1 333 ? -17.886 7.815 30.703 1.00 26.94 333 ALA A C 1
ATOM 2455 O O . ALA A 1 333 ? -16.669 7.689 30.585 1.00 26.94 333 ALA A O 1
ATOM 2456 N N . ASP A 1 334 ? -18.646 8.637 29.987 1.00 24.38 334 ASP A N 1
ATOM 2457 C CA . ASP A 1 334 ? -18.258 9.709 29.074 1.00 24.38 334 ASP A CA 1
ATOM 2458 C C . ASP A 1 334 ? -17.579 9.346 27.750 1.00 24.38 334 ASP A C 1
ATOM 2460 O O . ASP A 1 334 ? -16.363 9.212 27.607 1.00 24.38 334 ASP A O 1
ATOM 2464 N N . GLY A 1 335 ? -18.431 9.325 26.720 1.00 32.28 335 GLY A N 1
ATOM 2465 C CA . GLY A 1 335 ? -18.042 9.514 25.336 1.00 32.28 335 GLY A CA 1
ATOM 2466 C C . GLY A 1 335 ? -17.375 10.873 25.143 1.00 32.28 335 GLY A C 1
ATOM 2467 O O . GLY A 1 335 ? -18.021 11.913 25.131 1.00 32.28 335 GLY A O 1
ATOM 2468 N N . SER A 1 336 ? -16.062 10.857 24.956 1.00 25.30 336 SER A N 1
ATOM 2469 C CA . SER A 1 336 ? -15.354 11.875 24.182 1.00 25.30 336 SER A CA 1
ATOM 2470 C C . SER A 1 336 ? -14.086 11.253 23.603 1.00 25.30 336 SER A C 1
ATOM 2472 O O . SER A 1 336 ? -12.967 11.508 24.046 1.00 25.30 336 SER A O 1
ATOM 2474 N N . ILE A 1 337 ? -14.264 10.393 22.596 1.00 29.53 337 ILE A N 1
ATOM 2475 C CA . ILE A 1 337 ? -13.169 10.094 21.672 1.00 29.53 337 ILE A CA 1
ATOM 2476 C C . ILE A 1 337 ? -12.839 11.424 20.998 1.00 29.53 337 ILE A C 1
ATOM 2478 O O . ILE A 1 337 ? -13.728 12.109 20.492 1.00 29.53 337 ILE A O 1
ATOM 2482 N N . CYS A 1 338 ? -11.578 11.839 21.094 1.00 26.97 338 CYS A N 1
ATOM 2483 C CA . CYS A 1 338 ? -11.117 13.103 20.550 1.00 26.97 338 CYS A CA 1
ATOM 2484 C C . CYS A 1 338 ? -11.400 13.115 19.042 1.00 26.97 338 CYS A C 1
ATOM 2486 O O . CYS A 1 338 ? -10.723 12.445 18.265 1.00 26.97 338 CYS A O 1
ATOM 2488 N N . SER A 1 339 ? -12.415 13.881 18.640 1.00 27.41 339 SER A N 1
ATOM 2489 C CA . SER A 1 339 ? -12.897 13.996 17.260 1.00 27.41 339 SER A CA 1
ATOM 2490 C C . SER A 1 339 ? -11.845 14.505 16.262 1.00 27.41 339 SER A C 1
ATOM 2492 O O . SER A 1 339 ? -12.112 14.564 15.067 1.00 27.41 339 SER A O 1
ATOM 2494 N N . SER A 1 340 ? -10.653 14.871 16.738 1.00 26.36 340 SER A N 1
ATOM 2495 C CA . SER A 1 340 ? -9.560 15.390 15.922 1.00 26.36 340 SER A CA 1
ATOM 2496 C C . SER A 1 340 ? -8.672 14.304 15.299 1.00 26.36 340 SER A C 1
ATOM 2498 O O . SER A 1 340 ? -7.910 14.629 14.399 1.00 26.36 340 SER A O 1
ATOM 2500 N N . CYS A 1 341 ? -8.761 13.034 15.721 1.00 27.80 341 CYS A N 1
ATOM 2501 C CA . CYS A 1 341 ? -7.975 11.947 15.108 1.00 27.80 341 CYS A CA 1
ATOM 2502 C C . CYS A 1 341 ? -8.546 11.473 13.760 1.00 27.80 341 CYS A C 1
ATOM 2504 O O . CYS A 1 341 ? -7.792 10.993 12.922 1.00 27.80 341 CYS A O 1
ATOM 2506 N N . ALA A 1 342 ? -9.850 11.656 13.518 1.00 30.86 342 ALA A N 1
ATOM 2507 C CA . ALA A 1 342 ? -10.475 11.348 12.228 1.00 30.86 342 ALA A CA 1
ATOM 2508 C C . ALA A 1 342 ? -10.105 12.360 11.126 1.00 30.86 342 ALA A C 1
ATOM 2510 O O . ALA A 1 342 ? -10.274 12.074 9.947 1.00 30.86 342 ALA A O 1
ATOM 2511 N N . SER A 1 343 ? -9.586 13.534 11.506 1.00 28.86 343 SER A N 1
ATOM 2512 C CA . SER A 1 343 ? -9.319 14.631 10.575 1.00 28.86 343 SER A CA 1
ATOM 2513 C C . SER A 1 343 ? -7.871 14.693 10.071 1.00 28.86 343 SER A C 1
ATOM 2515 O O . SER A 1 343 ? -7.578 15.553 9.250 1.00 28.86 343 SER A O 1
ATOM 2517 N N . SER A 1 344 ? -6.983 13.807 10.538 1.00 28.53 344 SER A N 1
ATOM 2518 C CA . SER A 1 344 ? -5.559 13.771 10.145 1.00 28.53 344 SER A CA 1
ATOM 2519 C C . SER A 1 344 ? -5.233 12.705 9.084 1.00 28.53 344 SER A C 1
ATOM 2521 O O . SER A 1 344 ? -4.061 12.425 8.850 1.00 28.53 344 SER A O 1
ATOM 2523 N N . VAL A 1 345 ? -6.252 12.095 8.464 1.00 30.78 345 VAL A N 1
ATOM 2524 C CA . VAL A 1 345 ? -6.113 11.092 7.380 1.00 30.78 345 VAL A CA 1
ATOM 2525 C C . VAL A 1 345 ? -6.626 11.649 6.037 1.00 30.78 345 VAL A C 1
ATOM 2527 O O . VAL A 1 345 ? -6.951 10.908 5.116 1.00 30.78 345 VAL A O 1
ATOM 2530 N N . LEU A 1 346 ? -6.695 12.976 5.915 1.00 29.69 346 LEU A N 1
ATOM 2531 C CA . LEU A 1 346 ? -6.982 13.693 4.673 1.00 29.69 346 LEU A CA 1
ATOM 2532 C C . LEU A 1 346 ? -5.951 14.797 4.465 1.00 29.69 346 LEU A C 1
ATOM 2534 O O . LEU A 1 346 ? -5.661 15.509 5.453 1.00 29.69 346 LEU A O 1
#

Radius of gyration: 26.37 Å; chains: 1; bounding box: 64×44×88 Å